Protein AF-A0A965Q0C8-F1 (afdb_monomer_lite)

Structure (mmCIF, N/CA/C/O backbone):
data_AF-A0A965Q0C8-F1
#
_entry.id   AF-A0A965Q0C8-F1
#
loop_
_atom_site.group_PDB
_atom_site.id
_atom_site.type_symbol
_atom_site.label_atom_id
_atom_site.label_alt_id
_atom_site.label_comp_id
_atom_site.label_asym_id
_atom_site.label_entity_id
_atom_site.label_seq_id
_atom_site.pdbx_PDB_ins_code
_atom_site.Cartn_x
_atom_site.Cartn_y
_atom_site.Cartn_z
_atom_site.occupancy
_atom_site.B_iso_or_equiv
_atom_site.auth_seq_id
_atom_site.auth_comp_id
_atom_site.auth_asym_id
_atom_site.auth_atom_id
_atom_site.pdbx_PDB_model_num
ATOM 1 N N . MET A 1 1 ? 2.163 29.475 18.430 1.00 42.22 1 MET A N 1
ATOM 2 C CA . MET A 1 1 ? 2.294 28.096 17.889 1.00 42.22 1 MET A CA 1
ATOM 3 C C . MET A 1 1 ? 0.978 27.322 17.682 1.00 42.22 1 MET A C 1
ATOM 5 O O . MET A 1 1 ? 1.020 26.291 17.029 1.00 42.22 1 MET A O 1
ATOM 9 N N . LYS A 1 2 ? -0.206 27.800 18.113 1.00 36.25 2 LYS A N 1
ATOM 10 C CA . LYS A 1 2 ? -1.487 27.061 17.973 1.00 36.25 2 LYS A CA 1
ATOM 11 C C . LYS A 1 2 ? -2.076 26.975 16.543 1.00 36.25 2 LYS A C 1
ATOM 13 O O . LYS A 1 2 ? -2.918 26.119 16.303 1.00 36.25 2 LYS A O 1
ATOM 18 N N . ARG A 1 3 ? -1.631 27.812 15.590 1.00 34.44 3 ARG A N 1
ATOM 19 C CA . ARG A 1 3 ? -2.158 27.848 14.203 1.00 34.44 3 ARG A CA 1
ATOM 20 C C . ARG A 1 3 ? -1.582 26.779 13.255 1.00 34.44 3 ARG A C 1
ATOM 22 O O . ARG A 1 3 ? -2.251 26.436 12.292 1.00 34.44 3 ARG A O 1
ATOM 29 N N . ARG A 1 4 ? -0.391 26.219 13.523 1.00 33.88 4 ARG A N 1
ATOM 30 C CA . ARG A 1 4 ? 0.243 25.210 12.639 1.00 33.88 4 ARG A CA 1
ATOM 31 C C . ARG A 1 4 ? -0.350 23.801 12.790 1.00 33.88 4 ARG A C 1
ATOM 33 O O . ARG A 1 4 ? -0.430 23.076 11.812 1.00 33.88 4 ARG A O 1
ATOM 40 N N . VAL A 1 5 ? -0.833 23.454 13.984 1.00 36.22 5 VAL A N 1
ATOM 41 C CA . VAL A 1 5 ? -1.431 22.136 14.284 1.00 36.22 5 VAL A CA 1
ATOM 42 C C . VAL A 1 5 ? -2.820 21.978 13.649 1.00 36.22 5 VAL A C 1
ATOM 44 O O . VAL A 1 5 ? -3.174 20.900 13.193 1.00 36.22 5 VAL A O 1
ATOM 47 N N . SER A 1 6 ? -3.581 23.075 13.546 1.00 37.78 6 SER A N 1
ATOM 48 C CA . SER A 1 6 ? -4.898 23.088 12.888 1.00 37.78 6 SER A CA 1
ATOM 49 C C . SER A 1 6 ? -4.806 22.739 11.395 1.00 37.78 6 SER A C 1
ATOM 51 O O . SER A 1 6 ? -5.634 22.003 10.875 1.00 37.78 6 SER A O 1
ATOM 53 N N . LEU A 1 7 ? -3.753 23.206 10.713 1.00 32.41 7 LEU A N 1
ATOM 54 C CA . LEU A 1 7 ? -3.547 22.952 9.284 1.00 32.41 7 LEU A CA 1
ATOM 55 C C . LEU A 1 7 ? -3.175 21.490 8.987 1.00 32.41 7 LEU A C 1
ATOM 57 O O . LEU A 1 7 ? -3.658 20.944 8.004 1.00 32.41 7 LEU A O 1
ATOM 61 N N . LEU A 1 8 ? -2.379 20.845 9.846 1.00 35.75 8 LEU A N 1
ATOM 62 C CA . LEU A 1 8 ? -1.957 19.446 9.666 1.00 35.75 8 LEU A CA 1
ATOM 63 C C . LEU A 1 8 ? -3.104 18.448 9.892 1.00 35.75 8 LEU A C 1
ATOM 65 O O . LEU A 1 8 ? -3.226 17.475 9.155 1.00 35.75 8 LEU A O 1
ATOM 69 N N . LEU A 1 9 ? -3.985 18.721 10.860 1.00 36.03 9 LEU A N 1
ATOM 70 C CA . LEU A 1 9 ? -5.176 17.899 11.121 1.00 36.03 9 LEU A CA 1
ATOM 71 C C . LEU A 1 9 ? -6.234 18.046 10.023 1.00 36.03 9 LEU A C 1
ATOM 73 O O . LEU A 1 9 ? -6.903 17.072 9.677 1.00 36.03 9 LEU A O 1
ATOM 77 N N . CYS A 1 10 ? -6.356 19.240 9.434 1.00 41.31 10 CYS A N 1
ATOM 78 C CA . CYS A 1 10 ? -7.146 19.431 8.221 1.00 41.31 10 CYS A CA 1
ATOM 79 C C . CYS A 1 10 ? -6.560 18.642 7.041 1.00 41.31 10 CYS A C 1
ATOM 81 O O . CYS A 1 10 ? -7.330 18.060 6.284 1.00 41.31 10 CYS A O 1
ATOM 83 N N . ASP A 1 11 ? -5.230 18.562 6.913 1.00 44.50 11 ASP A N 1
ATOM 84 C CA . ASP A 1 11 ? -4.563 17.851 5.813 1.00 44.50 11 ASP A CA 1
ATOM 85 C C . ASP A 1 11 ? -4.716 16.321 5.923 1.00 44.50 11 ASP A C 1
ATOM 87 O O . ASP A 1 11 ? -4.991 15.656 4.925 1.00 44.50 11 ASP A O 1
ATOM 91 N N . LEU A 1 12 ? -4.634 15.754 7.135 1.00 43.06 12 LEU A N 1
ATOM 92 C CA . LEU A 1 12 ? -4.827 14.314 7.361 1.00 43.06 12 LEU A CA 1
ATOM 93 C C . LEU A 1 12 ? -6.294 13.894 7.190 1.00 43.06 12 LEU A C 1
ATOM 95 O O . LEU A 1 12 ? -6.580 12.946 6.457 1.00 43.06 12 LEU A O 1
ATOM 99 N N . ARG A 1 13 ? -7.241 14.651 7.768 1.00 48.25 13 ARG A N 1
ATOM 100 C CA . ARG A 1 13 ? -8.680 14.441 7.523 1.00 48.25 13 ARG A CA 1
ATOM 101 C C . ARG A 1 13 ? -9.019 14.567 6.044 1.00 48.25 13 ARG A C 1
ATOM 103 O O . ARG A 1 13 ? -9.776 13.752 5.531 1.00 48.25 13 ARG A O 1
ATOM 110 N N . TYR A 1 14 ? -8.442 15.541 5.344 1.00 48.97 14 TYR A N 1
ATOM 111 C CA . TYR A 1 14 ? -8.627 15.699 3.904 1.00 48.97 14 TYR A CA 1
ATOM 112 C C . TYR A 1 14 ? -8.037 14.525 3.110 1.00 48.97 14 TY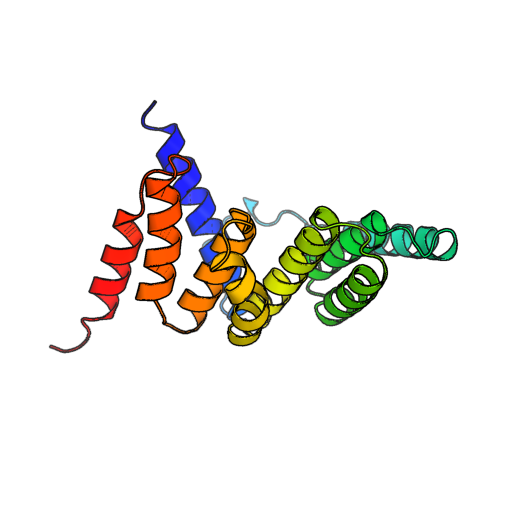R A C 1
ATOM 114 O O . TYR A 1 14 ? -8.662 14.058 2.161 1.00 48.97 14 TYR A O 1
ATOM 122 N N . ARG A 1 15 ? -6.873 13.986 3.500 1.00 49.41 15 ARG A N 1
ATOM 123 C CA . ARG A 1 15 ? -6.281 12.797 2.861 1.00 49.41 15 ARG A CA 1
ATOM 124 C C . ARG A 1 15 ? -7.135 11.552 3.064 1.00 49.41 15 ARG A C 1
ATOM 126 O O . ARG A 1 15 ? -7.441 10.898 2.072 1.00 49.41 15 ARG A O 1
ATOM 133 N N . ILE A 1 16 ? -7.574 11.273 4.291 1.00 54.88 16 ILE A N 1
ATOM 134 C CA . ILE A 1 16 ? -8.454 10.136 4.601 1.00 54.88 16 ILE A CA 1
ATOM 135 C C . ILE A 1 16 ? -9.796 10.296 3.877 1.00 54.88 16 ILE A C 1
ATOM 137 O O . ILE A 1 16 ? -10.229 9.386 3.177 1.00 54.88 16 ILE A O 1
ATOM 141 N N . MET A 1 17 ? -10.411 11.483 3.927 1.00 53.69 17 MET A N 1
ATOM 142 C CA . MET A 1 17 ? -11.659 11.757 3.206 1.00 53.69 17 MET A CA 1
ATOM 143 C C . MET A 1 17 ? -11.488 11.635 1.690 1.00 53.69 17 MET A C 1
ATOM 145 O O . MET A 1 17 ? -12.352 11.058 1.046 1.00 53.69 17 MET A O 1
ATOM 149 N N . ARG A 1 18 ? -10.376 12.086 1.093 1.00 54.12 18 ARG A N 1
ATOM 150 C CA . ARG A 1 18 ? -10.104 11.852 -0.338 1.00 54.12 18 ARG A CA 1
ATOM 151 C C . ARG A 1 18 ? -9.911 10.379 -0.668 1.00 54.12 18 ARG A C 1
ATOM 153 O O . ARG A 1 18 ? -10.357 9.950 -1.729 1.00 54.12 18 ARG A O 1
ATOM 160 N N . LEU A 1 19 ? -9.224 9.623 0.187 1.00 50.88 19 LEU A N 1
ATOM 161 C CA . LEU A 1 19 ? -9.036 8.184 -0.003 1.00 50.88 19 LEU A CA 1
ATOM 162 C C . LEU A 1 19 ? -10.393 7.471 0.005 1.00 50.88 19 LEU A C 1
ATOM 164 O O . LEU A 1 19 ? -10.681 6.725 -0.926 1.00 50.88 19 LEU A O 1
ATOM 168 N N . LEU A 1 20 ? -11.257 7.800 0.969 1.00 48.88 20 LEU A N 1
ATOM 169 C CA . LEU A 1 20 ? -12.603 7.240 1.103 1.00 48.88 20 LEU A CA 1
ATOM 170 C C . LEU A 1 20 ? -13.562 7.700 -0.011 1.00 48.88 20 LEU A C 1
ATOM 172 O O . LEU A 1 20 ? -14.276 6.881 -0.583 1.00 48.88 20 LEU A O 1
ATOM 176 N N . VAL A 1 21 ? -13.561 8.988 -0.373 1.00 54.38 21 VAL A N 1
ATOM 177 C CA . VAL A 1 21 ? -14.370 9.536 -1.483 1.00 54.38 21 VAL A CA 1
ATOM 178 C C . VAL A 1 21 ? -13.935 8.935 -2.817 1.00 54.38 21 VAL A C 1
ATOM 180 O O . VAL A 1 21 ? -14.773 8.618 -3.654 1.00 54.38 21 VAL A O 1
ATOM 183 N N . SER A 1 22 ? -12.633 8.721 -3.015 1.00 48.81 22 SER A N 1
ATOM 184 C CA . SER A 1 22 ? -12.142 8.057 -4.217 1.00 48.81 22 SER A CA 1
ATOM 185 C C . SER A 1 22 ? -12.405 6.552 -4.239 1.00 48.81 22 SER A C 1
ATOM 187 O O . SER A 1 22 ? -12.474 6.011 -5.339 1.00 48.81 22 SER A O 1
ATOM 189 N N . ALA A 1 23 ? -12.506 5.884 -3.086 1.00 48.47 23 ALA A N 1
ATOM 190 C CA . ALA A 1 23 ? -12.860 4.465 -2.998 1.00 48.47 23 ALA A CA 1
ATOM 191 C C . ALA A 1 23 ? -14.357 4.224 -3.272 1.00 48.47 23 ALA A C 1
ATOM 193 O O . ALA A 1 23 ? -14.733 3.177 -3.784 1.00 48.47 23 ALA A O 1
ATOM 194 N N . LYS A 1 24 ? -15.219 5.215 -2.997 1.00 45.66 24 LYS A N 1
ATOM 195 C CA . LYS A 1 24 ? -16.679 5.129 -3.192 1.00 45.66 24 LYS A CA 1
ATOM 196 C C . LYS A 1 24 ? -17.181 5.339 -4.626 1.00 45.66 24 LYS A C 1
ATOM 198 O O . LYS A 1 24 ? -18.384 5.304 -4.849 1.00 45.66 24 LYS A O 1
ATOM 203 N N . GLY A 1 25 ? -16.301 5.537 -5.603 1.00 46.47 25 GLY A N 1
ATOM 204 C CA . GLY A 1 25 ? -16.655 5.420 -7.021 1.00 46.47 25 GLY A CA 1
ATOM 205 C C . GLY A 1 25 ? -17.561 6.494 -7.651 1.00 46.47 25 GLY A C 1
ATOM 206 O O . GLY A 1 25 ? -17.506 6.591 -8.864 1.00 46.47 25 GLY A O 1
ATOM 207 N N . GLU A 1 26 ? -18.319 7.332 -6.927 1.00 45.22 26 GLU A N 1
ATOM 208 C CA . GLU A 1 26 ? -19.177 8.416 -7.480 1.00 45.22 26 GLU A CA 1
ATOM 209 C C . GLU A 1 26 ? -19.594 9.393 -6.344 1.00 45.22 26 GLU A C 1
ATOM 211 O O . GLU A 1 26 ? -19.857 8.953 -5.232 1.00 45.22 26 GLU A O 1
ATOM 216 N N . GLN A 1 27 ? -19.571 10.733 -6.449 1.00 39.25 27 GLN A N 1
ATOM 217 C CA . GLN A 1 27 ? -20.334 11.630 -7.331 1.00 39.25 27 GLN A CA 1
ATOM 218 C C . GLN A 1 27 ? -19.610 12.982 -7.551 1.00 39.25 27 GLN A C 1
ATOM 220 O O . GLN A 1 27 ? -18.936 13.510 -6.665 1.00 39.25 27 GLN A O 1
ATOM 225 N N . LYS A 1 28 ? -19.829 13.578 -8.733 1.00 45.03 28 LYS A N 1
ATOM 226 C CA . LYS A 1 28 ? -19.443 14.947 -9.129 1.00 45.03 28 LYS A CA 1
ATOM 227 C C . LYS A 1 28 ? -19.900 15.992 -8.096 1.00 45.03 28 LYS A C 1
ATOM 229 O O . LYS A 1 28 ? -21.062 16.385 -8.099 1.00 45.03 28 LYS A O 1
ATOM 234 N N . SER A 1 29 ? -18.983 16.507 -7.278 1.00 38.97 29 SER A N 1
ATOM 235 C CA . SER A 1 29 ? -19.210 17.744 -6.521 1.00 38.97 29 SER A CA 1
ATOM 236 C C . SER A 1 29 ? -18.701 18.931 -7.337 1.00 38.97 29 SER A C 1
ATOM 238 O O . SER A 1 29 ? -17.499 19.086 -7.552 1.00 38.97 29 SER A O 1
ATOM 240 N N . SER A 1 30 ? -19.625 19.767 -7.811 1.00 40.47 30 SER A N 1
ATOM 241 C CA . SER A 1 30 ? -19.384 20.952 -8.647 1.00 40.47 30 SER A CA 1
ATOM 242 C C . SER A 1 30 ? -18.772 22.146 -7.895 1.00 40.47 30 SER A C 1
ATOM 244 O O . SER A 1 30 ? -18.943 23.284 -8.322 1.00 40.47 30 SER A O 1
ATOM 246 N N . TYR A 1 31 ? -18.095 21.916 -6.766 1.00 38.06 31 TYR A N 1
ATOM 247 C CA . TYR A 1 31 ? -17.571 22.974 -5.891 1.00 38.06 31 TYR A CA 1
ATOM 248 C C . TYR A 1 31 ? -16.043 23.049 -5.825 1.00 38.06 31 TYR A C 1
ATOM 250 O O . TYR A 1 31 ? -15.500 23.922 -5.148 1.00 38.06 31 TYR A O 1
ATOM 258 N N . LEU A 1 32 ? -15.330 22.182 -6.541 1.00 39.50 32 LEU A N 1
ATOM 259 C CA . LEU A 1 32 ? -13.876 22.258 -6.613 1.00 39.50 32 LEU A CA 1
ATOM 260 C C . LEU A 1 32 ? -13.493 23.239 -7.723 1.00 39.50 32 LEU A C 1
ATOM 262 O O . LEU A 1 32 ? -13.629 22.964 -8.913 1.00 39.50 32 LEU A O 1
ATOM 266 N N . SER A 1 33 ? -13.099 24.436 -7.281 1.00 41.84 33 SER A N 1
ATOM 267 C CA . SER A 1 33 ? -12.617 25.542 -8.106 1.00 41.84 33 SER A CA 1
ATOM 268 C C . SER A 1 33 ? -11.614 25.073 -9.162 1.00 41.84 33 SER A C 1
ATOM 270 O O . SER A 1 33 ? -10.827 24.161 -8.913 1.00 41.84 33 SER A O 1
ATOM 272 N N . GLU A 1 34 ? -11.574 25.773 -10.293 1.00 42.06 34 GLU A N 1
ATOM 273 C CA . GLU A 1 34 ? -10.701 25.552 -11.458 1.00 42.06 34 GLU A CA 1
ATOM 274 C C . GLU A 1 34 ? -9.195 25.385 -11.148 1.00 42.06 34 GLU A C 1
ATOM 276 O O . GLU A 1 34 ? -8.436 24.981 -12.021 1.00 42.06 34 GLU A O 1
ATOM 281 N N . ARG A 1 35 ? -8.758 25.618 -9.903 1.00 39.12 35 ARG A N 1
ATOM 282 C CA . ARG A 1 35 ? -7.409 25.329 -9.395 1.00 39.12 35 ARG A CA 1
ATOM 283 C C . ARG A 1 35 ? -7.080 23.845 -9.188 1.00 39.12 35 ARG A C 1
ATOM 285 O O . ARG A 1 35 ? -5.898 23.533 -9.108 1.00 39.12 35 ARG A O 1
ATOM 292 N N . GLU A 1 36 ? -8.062 22.945 -9.110 1.00 44.22 36 GLU A N 1
ATOM 293 C CA . GLU A 1 36 ? -7.815 21.488 -9.029 1.00 44.22 36 GLU A CA 1
ATOM 294 C C . GLU A 1 36 ? -7.888 20.778 -10.390 1.00 44.22 36 GLU A C 1
ATOM 296 O O . GLU A 1 36 ? -7.699 19.566 -10.469 1.00 44.22 36 GLU A O 1
ATOM 301 N N . LYS A 1 37 ? -8.041 21.536 -11.484 1.00 42.91 37 LYS A N 1
ATOM 302 C CA . LYS A 1 37 ? -7.578 21.113 -12.813 1.00 42.91 37 LYS A CA 1
ATOM 303 C C . LYS A 1 37 ? -6.060 21.296 -12.900 1.00 42.91 37 LYS A C 1
ATOM 305 O O . LYS A 1 37 ? -5.546 21.968 -13.787 1.00 42.91 37 LYS A O 1
ATOM 310 N N . THR A 1 38 ? -5.317 20.739 -11.948 1.00 44.56 38 THR A N 1
ATOM 311 C CA . THR A 1 38 ? -3.953 20.347 -12.270 1.00 44.56 38 THR A CA 1
ATOM 312 C C . THR A 1 38 ? -4.112 19.257 -13.309 1.00 44.56 38 THR A C 1
ATOM 314 O O . THR A 1 38 ? -4.611 18.178 -12.995 1.00 44.56 38 THR A O 1
ATOM 317 N N . ASP A 1 39 ? -3.739 19.565 -14.546 1.00 41.91 39 ASP A N 1
ATOM 318 C CA . ASP A 1 39 ? -3.367 18.582 -15.552 1.00 41.91 39 ASP A CA 1
ATOM 319 C C . ASP A 1 39 ? -2.331 17.644 -14.917 1.00 41.91 39 ASP A C 1
ATOM 321 O O . ASP A 1 39 ? -1.117 17.846 -14.992 1.00 41.91 39 ASP A O 1
ATOM 325 N N . PHE A 1 40 ? -2.812 16.636 -14.194 1.00 52.59 40 PHE A N 1
ATOM 326 C CA . PHE A 1 40 ? -2.029 15.506 -13.748 1.00 52.59 40 PHE A CA 1
ATOM 327 C C . PHE A 1 40 ? -1.781 14.731 -15.031 1.00 52.59 40 PHE A C 1
ATOM 329 O O . PHE A 1 40 ? -2.621 13.959 -15.478 1.00 52.59 40 PHE A O 1
ATOM 336 N N . ASN A 1 41 ? -0.702 15.101 -15.715 1.00 62.81 41 ASN A N 1
ATOM 337 C CA . ASN A 1 41 ? -0.473 14.733 -17.096 1.00 62.81 41 ASN A CA 1
ATOM 338 C C . ASN A 1 41 ? -0.311 13.209 -17.176 1.00 62.81 41 ASN A C 1
ATOM 340 O O . ASN A 1 41 ? 0.765 12.676 -16.902 1.00 62.81 41 ASN A O 1
ATOM 344 N N . GLU A 1 42 ? -1.388 12.498 -17.515 1.00 66.50 42 GLU A N 1
ATOM 345 C CA . GLU A 1 42 ? -1.414 11.038 -17.685 1.00 66.50 42 GLU A CA 1
ATOM 346 C C . GLU A 1 42 ? -0.300 10.576 -18.637 1.00 66.50 42 GLU A C 1
ATOM 348 O O . GLU A 1 42 ? 0.272 9.495 -18.473 1.00 66.50 42 GLU A O 1
ATOM 353 N N . ASN A 1 43 ? 0.084 11.446 -19.577 1.00 77.94 43 ASN A N 1
ATOM 354 C CA . ASN A 1 43 ? 1.211 11.247 -20.475 1.00 77.94 43 ASN A CA 1
ATOM 355 C C . ASN A 1 43 ? 2.552 11.174 -19.719 1.00 77.94 43 ASN A C 1
ATOM 357 O O . ASN A 1 43 ? 3.373 10.309 -20.007 1.00 77.94 43 ASN A O 1
ATOM 361 N N . THR A 1 44 ? 2.770 12.020 -18.709 1.00 84.88 44 THR A N 1
ATOM 362 C CA . THR A 1 44 ? 3.986 12.000 -17.878 1.00 84.88 44 THR A CA 1
ATOM 363 C C . THR A 1 44 ? 4.066 10.732 -17.028 1.00 84.88 44 THR A C 1
ATOM 365 O O . THR A 1 44 ? 5.117 10.095 -17.005 1.00 84.88 44 THR A O 1
ATOM 368 N N . LEU A 1 45 ? 2.961 10.310 -16.398 1.00 86.50 45 LEU A N 1
ATOM 369 C CA . LEU A 1 45 ? 2.925 9.056 -15.630 1.00 86.50 45 LEU A CA 1
ATOM 370 C C . LEU A 1 45 ? 3.213 7.843 -16.521 1.00 86.50 45 LEU A C 1
ATOM 372 O O . LEU A 1 45 ? 4.025 6.989 -16.169 1.00 86.50 45 LEU A O 1
ATOM 376 N N . SER A 1 46 ? 2.587 7.793 -17.697 1.00 88.81 46 SER A N 1
ATOM 377 C CA . SER A 1 46 ? 2.764 6.697 -18.654 1.00 88.81 46 SER A CA 1
ATOM 378 C C . SER A 1 46 ? 4.200 6.623 -19.185 1.00 88.81 46 SER A C 1
ATOM 380 O O . SER A 1 46 ? 4.758 5.534 -19.320 1.00 88.81 46 SER A O 1
ATOM 382 N N . GLN A 1 47 ? 4.828 7.773 -19.455 1.00 91.62 47 GLN A N 1
ATOM 383 C CA . GLN A 1 47 ? 6.233 7.841 -19.869 1.00 91.62 47 GLN A CA 1
ATOM 384 C C . GLN A 1 47 ? 7.184 7.379 -18.759 1.00 91.62 47 GLN A C 1
ATOM 386 O O . GLN A 1 47 ? 8.116 6.625 -19.041 1.00 91.62 47 GLN A O 1
ATOM 391 N N . GLU A 1 48 ? 6.941 7.783 -17.509 1.00 92.81 48 GLU A N 1
ATOM 392 C CA . GLU A 1 48 ? 7.761 7.378 -16.362 1.00 92.81 48 GLU A CA 1
ATOM 393 C C . GLU A 1 48 ? 7.647 5.870 -16.093 1.00 92.81 48 GLU A C 1
ATOM 395 O O . GLU A 1 48 ? 8.671 5.200 -15.950 1.00 92.81 48 GLU A O 1
ATOM 400 N N . ILE A 1 49 ? 6.428 5.312 -16.112 1.00 90.75 49 ILE A N 1
ATOM 401 C CA . ILE A 1 49 ? 6.200 3.862 -15.983 1.00 90.75 49 ILE A CA 1
ATOM 402 C C . ILE A 1 49 ? 6.953 3.112 -17.085 1.00 90.75 49 ILE A C 1
ATOM 404 O O . ILE A 1 49 ? 7.725 2.203 -16.783 1.00 90.75 49 ILE A O 1
ATOM 408 N N . ARG A 1 50 ? 6.804 3.527 -18.350 1.00 92.62 50 ARG A N 1
ATOM 409 C CA . ARG A 1 50 ? 7.477 2.881 -19.486 1.00 92.62 50 ARG A CA 1
ATOM 410 C C . ARG A 1 50 ? 9.001 2.938 -19.367 1.00 92.62 50 ARG A C 1
ATOM 412 O O . ARG A 1 50 ? 9.683 1.970 -19.698 1.00 92.62 50 ARG A O 1
ATOM 419 N N . TRP A 1 51 ? 9.546 4.066 -18.915 1.00 93.81 51 TRP A N 1
ATOM 420 C CA . TRP A 1 51 ? 10.983 4.202 -18.693 1.00 93.81 51 TRP A CA 1
ATOM 421 C C . TRP A 1 51 ? 11.473 3.248 -17.596 1.00 93.81 51 TRP A C 1
ATOM 423 O O . TRP A 1 51 ? 12.470 2.555 -17.806 1.00 93.81 51 TRP A O 1
ATOM 433 N N . LEU A 1 52 ? 10.756 3.154 -16.470 1.00 89.81 52 LEU A N 1
ATOM 434 C CA . LEU A 1 52 ? 11.084 2.233 -15.376 1.00 89.81 52 LEU A CA 1
ATOM 435 C C . LEU A 1 52 ? 10.997 0.765 -15.813 1.00 89.81 52 LEU A C 1
ATOM 437 O O . LEU A 1 52 ? 11.888 -0.016 -15.491 1.00 89.81 52 LEU A O 1
ATOM 441 N N . GLU A 1 53 ? 9.974 0.391 -16.583 1.00 88.06 53 GLU A N 1
ATOM 442 C CA . GLU A 1 53 ? 9.831 -0.962 -17.134 1.00 88.06 53 GLU A CA 1
ATOM 443 C C . GLU A 1 53 ? 11.011 -1.338 -18.040 1.00 88.06 53 GLU A C 1
ATOM 445 O O . GLU A 1 53 ? 11.519 -2.456 -17.966 1.00 88.06 53 GLU A O 1
ATOM 450 N N . GLU A 1 54 ? 11.504 -0.403 -18.858 1.00 89.81 54 GLU A N 1
ATOM 451 C CA . GLU A 1 54 ? 12.693 -0.629 -19.684 1.00 89.81 54 GLU A CA 1
ATOM 452 C C . GLU A 1 54 ? 13.968 -0.775 -18.838 1.00 89.81 54 GLU A C 1
ATOM 454 O O . GLU A 1 54 ? 14.818 -1.612 -19.149 1.00 89.81 54 GLU A O 1
ATOM 459 N N . GLN A 1 55 ? 14.097 -0.024 -17.736 1.00 86.44 55 GLN A N 1
ATOM 460 C CA . GLN A 1 55 ? 15.203 -0.224 -16.791 1.00 86.44 55 GLN A CA 1
ATOM 461 C C . GLN A 1 55 ? 15.122 -1.591 -16.101 1.00 86.44 55 GLN A C 1
ATOM 463 O O . GLN A 1 55 ? 16.145 -2.260 -15.950 1.00 86.44 55 GLN A O 1
ATOM 468 N N . LEU A 1 56 ? 13.924 -2.053 -15.734 1.00 82.44 56 LEU A N 1
ATOM 469 C CA . LEU A 1 56 ? 13.735 -3.356 -15.089 1.00 82.44 56 LEU A CA 1
ATOM 470 C C . LEU A 1 56 ? 14.067 -4.539 -15.999 1.00 82.44 56 LEU A C 1
ATOM 472 O O . LEU A 1 56 ? 14.511 -5.568 -15.500 1.00 82.44 56 LEU A O 1
ATOM 476 N N . LYS A 1 57 ? 13.954 -4.400 -17.326 1.00 82.12 57 LYS A N 1
ATOM 477 C CA . LYS A 1 57 ? 14.461 -5.430 -18.255 1.00 82.12 57 LYS A CA 1
ATOM 478 C C . LYS A 1 57 ? 15.969 -5.645 -18.117 1.00 82.12 57 LYS A C 1
ATOM 480 O O . LYS A 1 57 ? 16.449 -6.753 -18.331 1.00 82.12 57 LYS A O 1
ATOM 485 N N . ARG A 1 58 ? 16.714 -4.588 -17.778 1.00 86.25 58 ARG A N 1
ATOM 486 C CA . ARG A 1 58 ? 18.173 -4.630 -17.580 1.00 86.25 58 ARG A CA 1
ATOM 487 C C . ARG A 1 58 ? 18.541 -5.009 -16.150 1.00 86.25 58 ARG A C 1
ATOM 489 O O . ARG A 1 58 ? 19.532 -5.702 -15.945 1.00 86.25 58 ARG A O 1
ATOM 496 N N . THR A 1 59 ? 17.723 -4.589 -15.187 1.00 84.88 59 THR A N 1
ATOM 497 C CA . THR A 1 59 ? 17.952 -4.815 -13.756 1.00 84.88 59 THR A CA 1
ATOM 498 C C . THR A 1 59 ? 16.685 -5.360 -13.079 1.00 84.88 59 THR A C 1
ATOM 500 O O . THR A 1 59 ? 16.008 -4.617 -12.364 1.00 84.88 59 THR A O 1
ATOM 503 N N . PRO A 1 60 ? 16.352 -6.656 -13.254 1.00 82.06 60 PRO A N 1
ATOM 504 C CA . PRO A 1 60 ? 15.082 -7.219 -12.774 1.00 82.06 60 PRO A CA 1
ATOM 505 C C . PRO A 1 60 ? 14.915 -7.211 -11.249 1.00 82.06 60 PRO A C 1
ATOM 507 O O . PRO A 1 60 ? 13.797 -7.214 -10.748 1.00 82.06 60 PRO A O 1
ATOM 510 N N . TYR A 1 61 ? 16.024 -7.170 -10.506 1.00 85.56 61 TYR A N 1
ATOM 511 C CA . TYR A 1 61 ? 16.044 -7.224 -9.040 1.00 85.56 61 TYR A CA 1
ATOM 512 C C . TYR A 1 61 ? 16.003 -5.839 -8.373 1.00 85.56 61 TYR A C 1
ATOM 514 O O . TYR A 1 61 ? 16.260 -5.706 -7.178 1.00 85.56 61 TYR A O 1
ATOM 522 N N . TRP A 1 62 ? 15.725 -4.774 -9.132 1.00 89.88 62 TRP A N 1
ATOM 523 C CA . TRP A 1 62 ? 15.705 -3.413 -8.602 1.00 89.88 62 TRP A CA 1
ATOM 524 C C . TRP A 1 62 ? 14.401 -3.116 -7.845 1.00 89.88 62 TRP A C 1
ATOM 526 O O . TRP A 1 62 ? 13.480 -2.494 -8.375 1.00 89.88 62 TRP A O 1
ATOM 536 N N . PHE A 1 63 ? 14.351 -3.523 -6.572 1.00 90.00 63 PHE A N 1
ATOM 537 C CA . PHE A 1 63 ? 13.192 -3.358 -5.682 1.00 90.00 63 PHE A CA 1
ATOM 538 C C . PHE A 1 63 ? 12.597 -1.938 -5.703 1.00 90.00 63 PHE A C 1
ATOM 540 O O . PHE A 1 63 ? 11.396 -1.763 -5.899 1.00 90.00 63 PHE A O 1
ATOM 547 N N . GLN A 1 64 ? 13.440 -0.907 -5.566 1.00 94.00 64 GLN A N 1
ATOM 548 C CA . GLN A 1 64 ? 12.985 0.491 -5.532 1.00 94.00 64 GLN A CA 1
ATOM 549 C C . GLN A 1 64 ? 12.273 0.904 -6.831 1.00 94.00 64 GLN A C 1
ATOM 551 O O . GLN A 1 64 ? 11.295 1.648 -6.787 1.00 94.00 64 GLN A O 1
ATOM 556 N N . GLY A 1 65 ? 12.723 0.391 -7.982 1.00 87.25 65 GLY A N 1
ATOM 557 C CA . GLY A 1 65 ? 12.067 0.620 -9.269 1.00 87.25 65 GLY A CA 1
ATOM 558 C C . GLY A 1 65 ? 10.693 -0.041 -9.346 1.00 87.25 65 GLY A C 1
ATOM 559 O O . GLY A 1 65 ? 9.732 0.586 -9.791 1.00 87.25 65 GLY A O 1
ATOM 560 N N . VAL A 1 66 ? 10.575 -1.274 -8.844 1.00 88.62 66 VAL A N 1
ATOM 561 C CA . VAL A 1 66 ? 9.304 -2.017 -8.811 1.00 88.62 66 VAL A CA 1
ATOM 562 C C . VAL A 1 66 ? 8.278 -1.326 -7.908 1.00 88.62 66 VAL A C 1
ATOM 564 O O . VAL A 1 66 ? 7.147 -1.089 -8.332 1.00 88.62 66 VAL A O 1
ATOM 567 N N . VAL A 1 67 ? 8.668 -0.919 -6.695 1.00 95.19 67 VAL A N 1
ATOM 568 C CA . VAL A 1 67 ? 7.776 -0.185 -5.777 1.00 95.19 67 VAL A CA 1
ATOM 569 C C . VAL A 1 67 ? 7.368 1.171 -6.356 1.00 95.19 67 VAL A C 1
ATOM 571 O O . VAL A 1 67 ? 6.206 1.570 -6.253 1.00 95.19 67 VAL A O 1
ATOM 574 N N . LYS A 1 68 ? 8.285 1.875 -7.032 1.00 95.25 68 LYS A N 1
ATOM 575 C CA . LYS A 1 68 ? 7.962 3.130 -7.721 1.00 95.25 68 LYS A CA 1
ATOM 576 C C . LYS A 1 68 ? 6.925 2.921 -8.829 1.00 95.25 68 LYS A C 1
ATOM 578 O O . LYS A 1 68 ? 5.983 3.709 -8.905 1.00 95.25 68 LYS A O 1
ATOM 583 N N . ILE A 1 69 ? 7.037 1.857 -9.632 1.00 92.06 69 ILE A N 1
ATOM 584 C CA . ILE A 1 69 ? 6.001 1.484 -10.611 1.00 92.06 69 ILE A CA 1
ATOM 585 C C . ILE A 1 69 ? 4.668 1.225 -9.909 1.00 92.06 69 ILE A C 1
ATOM 587 O O . ILE A 1 69 ? 3.648 1.747 -10.354 1.00 92.06 69 ILE A O 1
ATOM 591 N N . ALA A 1 70 ? 4.662 0.476 -8.803 1.00 94.31 70 ALA A N 1
ATOM 592 C CA . ALA A 1 70 ? 3.437 0.187 -8.061 1.00 94.31 70 ALA A CA 1
ATOM 593 C C . ALA A 1 70 ? 2.725 1.476 -7.604 1.00 94.31 70 ALA A C 1
ATOM 595 O O . ALA A 1 70 ? 1.518 1.613 -7.808 1.00 94.31 70 ALA A O 1
ATOM 596 N N . HIS A 1 71 ? 3.464 2.463 -7.082 1.00 95.25 71 HIS A N 1
ATOM 597 C CA . HIS A 1 71 ? 2.916 3.779 -6.726 1.00 95.25 71 HIS A CA 1
ATOM 598 C C . HIS A 1 71 ? 2.387 4.571 -7.930 1.00 95.25 71 HIS A C 1
ATOM 600 O O . HIS A 1 71 ? 1.329 5.202 -7.839 1.00 95.25 71 HIS A O 1
ATOM 606 N N . LEU A 1 72 ? 3.116 4.577 -9.050 1.00 91.88 72 LEU A N 1
ATOM 607 C CA . LEU A 1 72 ? 2.695 5.292 -10.259 1.00 91.88 72 LEU A CA 1
ATOM 608 C C . LEU A 1 72 ? 1.422 4.676 -10.846 1.00 91.88 72 LEU A C 1
ATOM 610 O O . LEU A 1 72 ? 0.488 5.407 -11.166 1.00 91.88 72 LEU A O 1
ATOM 614 N N . ARG A 1 73 ? 1.341 3.343 -10.902 1.00 92.81 73 ARG A N 1
ATOM 615 C CA . ARG A 1 73 ? 0.147 2.611 -11.346 1.00 92.81 73 ARG A CA 1
ATOM 616 C C . ARG A 1 73 ? -1.039 2.832 -10.409 1.00 92.81 73 ARG A C 1
ATOM 618 O O . ARG A 1 73 ? -2.137 3.109 -10.881 1.00 92.81 73 ARG A O 1
ATOM 625 N N . LEU A 1 74 ? -0.811 2.844 -9.092 1.00 91.44 74 LEU A N 1
ATOM 626 C CA . LEU A 1 74 ? -1.837 3.219 -8.112 1.00 91.44 74 LEU A CA 1
ATOM 627 C C . LEU A 1 74 ? -2.371 4.638 -8.359 1.00 91.44 74 LEU A C 1
ATOM 629 O O . LEU A 1 74 ? -3.578 4.869 -8.311 1.00 91.44 74 LEU A O 1
ATOM 633 N N . THR A 1 75 ? -1.477 5.586 -8.654 1.00 91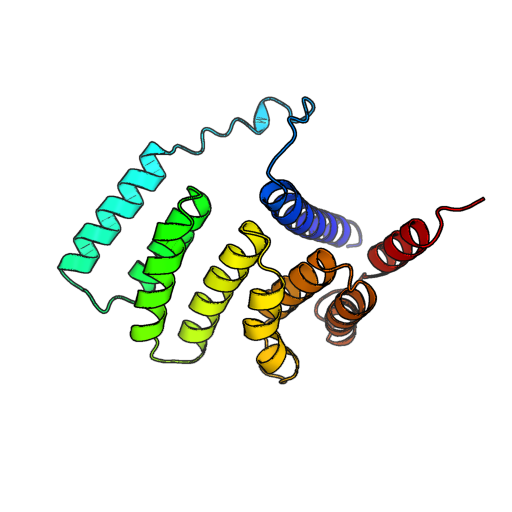.56 75 THR A N 1
ATOM 634 C CA . THR A 1 75 ? -1.835 6.982 -8.954 1.00 91.56 75 THR A CA 1
ATOM 635 C C . THR A 1 75 ? -2.628 7.091 -10.256 1.00 91.56 75 THR A C 1
ATOM 637 O O . THR A 1 75 ? -3.628 7.805 -10.302 1.00 91.56 75 THR A O 1
ATOM 640 N N . ALA A 1 76 ? -2.238 6.327 -11.279 1.00 88.62 76 ALA A N 1
ATOM 641 C CA . ALA A 1 76 ? -2.936 6.216 -12.558 1.00 88.62 76 ALA A CA 1
ATOM 642 C C . ALA A 1 76 ? -4.246 5.405 -12.484 1.00 88.62 76 ALA A C 1
ATOM 644 O O . ALA A 1 76 ? -4.912 5.235 -13.500 1.00 88.62 76 ALA A O 1
ATOM 645 N N . ARG A 1 77 ? -4.625 4.898 -11.298 1.00 92.62 77 ARG A N 1
ATOM 646 C CA . ARG A 1 77 ? -5.769 3.992 -11.081 1.00 92.62 77 ARG A CA 1
ATOM 647 C C . ARG A 1 77 ? -5.687 2.680 -11.874 1.00 92.62 77 ARG A C 1
ATOM 649 O O . ARG A 1 77 ? -6.689 1.985 -12.027 1.00 92.62 77 ARG A O 1
ATOM 656 N N . ASP A 1 78 ? -4.491 2.296 -12.312 1.00 92.00 78 ASP A N 1
ATOM 657 C CA . ASP A 1 78 ? -4.202 0.954 -12.813 1.00 92.00 78 ASP A CA 1
ATOM 658 C C . ASP A 1 78 ? -4.011 0.005 -11.621 1.00 92.00 78 ASP A C 1
ATOM 660 O O . ASP A 1 78 ? -2.899 -0.320 -11.196 1.00 92.00 78 ASP A O 1
ATOM 664 N N . PHE A 1 79 ? -5.131 -0.396 -11.021 1.00 93.56 79 PHE A N 1
ATOM 665 C CA . PHE A 1 79 ? -5.143 -1.222 -9.814 1.00 93.56 79 PHE A CA 1
ATOM 666 C C . PHE A 1 79 ? -4.575 -2.620 -10.045 1.00 93.56 79 PHE A C 1
ATOM 668 O O . PHE A 1 79 ? -3.866 -3.143 -9.186 1.00 93.56 79 PHE A O 1
ATOM 675 N N . ARG A 1 80 ? -4.834 -3.207 -11.218 1.00 95.00 80 ARG A N 1
ATOM 676 C CA . ARG A 1 80 ? -4.297 -4.522 -11.573 1.00 95.00 80 ARG A CA 1
ATOM 677 C C . ARG A 1 80 ? -2.786 -4.457 -11.740 1.00 95.00 80 ARG A C 1
ATOM 679 O O . ARG A 1 80 ? -2.074 -5.237 -11.117 1.00 95.00 80 ARG A O 1
ATOM 686 N N . GLY A 1 81 ? -2.288 -3.489 -12.504 1.00 90.88 81 GLY A N 1
ATOM 687 C CA . GLY A 1 81 ? -0.854 -3.329 -12.663 1.00 90.88 81 GLY A CA 1
ATOM 688 C C . GLY A 1 81 ? -0.154 -2.935 -11.357 1.00 90.88 81 GLY A C 1
ATOM 689 O O . GLY A 1 81 ? 0.991 -3.339 -11.145 1.00 90.88 81 GLY A O 1
ATOM 690 N N . CYS A 1 82 ? -0.807 -2.177 -10.470 1.00 95.88 82 CYS A N 1
ATOM 691 C CA . CYS A 1 82 ? -0.306 -1.913 -9.118 1.00 95.88 82 CYS A CA 1
ATOM 692 C C . CYS A 1 82 ? -0.160 -3.215 -8.317 1.00 95.88 82 CYS A C 1
ATOM 694 O O . CYS A 1 82 ? 0.912 -3.476 -7.770 1.00 95.88 82 CYS A O 1
ATOM 696 N N . TYR A 1 83 ? -1.200 -4.057 -8.310 1.00 95.75 83 TYR A N 1
ATOM 697 C CA . TYR A 1 83 ? -1.179 -5.354 -7.634 1.00 95.75 83 TYR A CA 1
ATOM 698 C C . TYR A 1 83 ? -0.039 -6.242 -8.138 1.00 95.75 83 TYR A C 1
ATOM 700 O O . TYR A 1 83 ? 0.747 -6.737 -7.331 1.00 95.75 83 TYR A O 1
ATOM 708 N N . ASP A 1 84 ? 0.086 -6.396 -9.459 1.00 91.25 84 ASP A N 1
ATOM 709 C CA . ASP A 1 84 ? 1.124 -7.221 -10.082 1.00 91.25 84 ASP A CA 1
ATOM 710 C C . ASP A 1 84 ? 2.528 -6.732 -9.689 1.00 91.25 84 ASP A C 1
ATOM 712 O O . ASP A 1 84 ? 3.391 -7.528 -9.316 1.00 91.25 84 ASP A O 1
ATOM 716 N N . ALA A 1 85 ? 2.749 -5.412 -9.685 1.00 90.12 85 ALA A N 1
ATOM 717 C CA . ALA A 1 85 ? 4.012 -4.824 -9.244 1.00 90.12 85 ALA A CA 1
ATOM 718 C C . ALA A 1 85 ? 4.281 -5.078 -7.749 1.00 90.12 85 ALA A C 1
ATOM 720 O O . ALA A 1 85 ? 5.409 -5.402 -7.383 1.00 90.12 85 ALA A O 1
ATOM 721 N N . CYS A 1 86 ? 3.263 -5.007 -6.885 1.00 94.75 86 CYS A N 1
ATOM 722 C CA . CYS A 1 86 ? 3.396 -5.383 -5.476 1.00 94.75 86 CYS A CA 1
ATOM 723 C C . CYS A 1 86 ? 3.750 -6.867 -5.296 1.00 94.75 86 CYS A C 1
ATOM 725 O O . CYS A 1 86 ? 4.559 -7.180 -4.426 1.00 94.75 86 CYS A O 1
ATOM 727 N N . GLN A 1 87 ? 3.201 -7.783 -6.104 1.00 94.31 87 GLN A N 1
ATOM 728 C CA . GLN A 1 87 ? 3.584 -9.201 -6.039 1.00 94.31 87 GLN A CA 1
ATOM 729 C C . GLN A 1 87 ? 5.049 -9.408 -6.427 1.00 94.31 87 GLN A C 1
ATOM 731 O O . GLN A 1 87 ? 5.755 -10.160 -5.763 1.00 94.31 87 GLN A O 1
ATOM 736 N N . VAL A 1 88 ? 5.532 -8.703 -7.454 1.00 88.12 88 VAL A N 1
ATOM 737 C CA . VAL A 1 88 ? 6.956 -8.732 -7.815 1.00 88.12 88 VAL A CA 1
ATOM 738 C C . VAL A 1 88 ? 7.811 -8.137 -6.695 1.00 88.12 88 VAL A C 1
ATOM 740 O O . VAL A 1 88 ? 8.812 -8.741 -6.323 1.00 88.12 88 VAL A O 1
ATOM 743 N N . ALA A 1 89 ? 7.413 -7.000 -6.114 1.00 90.75 89 ALA A N 1
ATOM 744 C CA . ALA A 1 89 ? 8.139 -6.375 -5.009 1.00 90.75 89 ALA A CA 1
ATOM 745 C C . ALA A 1 89 ? 8.289 -7.334 -3.818 1.00 90.75 89 ALA A C 1
ATOM 747 O O . ALA A 1 89 ? 9.401 -7.483 -3.322 1.00 90.75 89 ALA A O 1
ATOM 748 N N . LYS A 1 90 ? 7.226 -8.073 -3.456 1.00 90.94 90 LYS A N 1
ATOM 749 C CA . LYS A 1 90 ? 7.256 -9.111 -2.407 1.00 90.94 90 LYS A CA 1
ATOM 750 C C . LYS A 1 90 ? 8.329 -10.176 -2.613 1.00 90.94 90 LYS A C 1
ATOM 752 O O . LYS A 1 90 ? 8.917 -10.646 -1.646 1.00 90.94 90 LYS A O 1
ATOM 757 N N . LEU A 1 91 ? 8.602 -10.553 -3.861 1.00 87.56 91 LEU A N 1
ATOM 758 C CA . LEU A 1 91 ? 9.634 -11.544 -4.187 1.00 87.56 91 LEU A CA 1
ATOM 759 C C . LEU A 1 91 ? 11.060 -10.981 -4.090 1.00 87.56 91 LEU A C 1
ATOM 761 O O . LEU A 1 91 ? 12.014 -11.753 -4.054 1.00 87.56 91 LEU A O 1
ATOM 765 N N . LEU A 1 92 ? 11.207 -9.655 -4.080 1.00 82.75 92 LEU A N 1
ATOM 766 C CA . LEU A 1 92 ? 12.492 -8.955 -4.078 1.00 82.75 92 LEU A CA 1
ATOM 767 C C . LEU A 1 92 ? 12.860 -8.360 -2.710 1.00 82.75 92 LEU A C 1
ATOM 769 O O . LEU A 1 92 ? 13.945 -7.805 -2.571 1.00 82.75 92 LEU A O 1
ATOM 773 N N . GLU A 1 93 ? 11.969 -8.431 -1.721 1.00 88.50 93 GLU A N 1
ATOM 774 C CA . GLU A 1 93 ? 12.175 -7.864 -0.386 1.00 88.50 93 GLU A CA 1
ATOM 775 C C . GLU A 1 93 ? 13.322 -8.552 0.362 1.00 88.50 93 GLU A C 1
ATOM 777 O O . GLU A 1 93 ? 13.261 -9.739 0.680 1.00 88.50 93 GLU A O 1
ATOM 782 N N . MET A 1 94 ? 14.341 -7.780 0.739 1.00 85.94 94 MET A N 1
ATOM 783 C CA . MET A 1 94 ? 15.524 -8.286 1.442 1.00 85.94 94 MET A CA 1
ATOM 784 C C . MET A 1 94 ? 15.524 -7.939 2.933 1.00 85.94 94 MET A C 1
ATOM 786 O O . MET A 1 94 ? 16.233 -8.560 3.725 1.00 85.94 94 MET A O 1
ATOM 790 N N . ASN A 1 95 ? 14.761 -6.926 3.344 1.00 93.69 95 ASN A N 1
ATOM 791 C CA . ASN A 1 95 ? 14.757 -6.417 4.714 1.00 93.69 95 ASN A CA 1
ATOM 792 C C . ASN A 1 95 ? 13.378 -5.878 5.131 1.00 93.69 95 ASN A C 1
ATOM 794 O O . ASN A 1 95 ? 12.487 -5.693 4.307 1.00 93.69 95 ASN A O 1
ATOM 798 N N . GLU A 1 96 ? 13.199 -5.602 6.426 1.00 93.12 96 GLU A N 1
ATOM 799 C CA . GLU A 1 96 ? 11.898 -5.169 6.959 1.00 93.12 96 GLU A CA 1
ATOM 800 C C . GLU A 1 96 ? 11.438 -3.811 6.421 1.00 93.12 96 GLU A C 1
ATOM 802 O O . GLU A 1 96 ? 10.244 -3.590 6.244 1.00 93.12 96 GLU A O 1
ATOM 807 N N . LYS A 1 97 ? 12.371 -2.905 6.108 1.00 92.44 97 LYS A N 1
ATOM 808 C CA . LYS A 1 97 ? 12.028 -1.605 5.521 1.00 92.44 97 LYS A CA 1
ATOM 809 C C . LYS A 1 97 ? 11.389 -1.782 4.142 1.00 92.44 97 LYS A C 1
ATOM 811 O O . LYS A 1 97 ? 10.430 -1.090 3.825 1.00 92.44 97 LYS A O 1
ATOM 816 N N . GLU A 1 98 ? 11.909 -2.700 3.337 1.00 92.50 98 GLU A N 1
ATOM 817 C CA . GLU A 1 98 ? 11.351 -3.028 2.023 1.00 92.50 98 GLU A CA 1
ATOM 818 C C . GLU A 1 98 ? 9.991 -3.719 2.154 1.00 92.50 98 GLU A C 1
ATOM 820 O O . GLU A 1 98 ? 9.031 -3.276 1.526 1.00 92.50 98 GLU A O 1
ATOM 825 N N . ARG A 1 99 ? 9.868 -4.701 3.060 1.00 94.44 99 ARG A N 1
ATOM 826 C CA . ARG A 1 99 ? 8.580 -5.354 3.362 1.00 94.44 99 ARG A CA 1
ATOM 827 C C . ARG A 1 99 ? 7.503 -4.355 3.763 1.00 94.44 99 ARG A C 1
ATOM 829 O O . ARG A 1 99 ? 6.372 -4.440 3.287 1.00 94.44 99 ARG A O 1
ATOM 836 N N . ARG A 1 100 ? 7.859 -3.384 4.608 1.00 94.56 100 ARG A N 1
ATOM 837 C CA . ARG A 1 100 ? 6.971 -2.293 5.015 1.00 94.56 100 ARG A CA 1
ATOM 838 C C . ARG A 1 100 ? 6.508 -1.463 3.818 1.00 94.56 100 ARG A C 1
ATOM 840 O O . ARG A 1 100 ? 5.310 -1.262 3.664 1.00 94.56 100 ARG A O 1
ATOM 847 N N . LEU A 1 101 ? 7.420 -1.026 2.947 1.00 94.81 101 LEU A N 1
ATOM 848 C CA . LEU A 1 101 ? 7.063 -0.203 1.784 1.00 94.81 101 LEU A CA 1
ATOM 849 C C . LEU A 1 101 ? 6.064 -0.910 0.862 1.00 94.81 101 LEU A C 1
ATOM 851 O O . LEU A 1 101 ? 5.049 -0.327 0.487 1.00 94.81 101 LEU A O 1
ATOM 855 N N . THR A 1 102 ? 6.298 -2.180 0.529 1.00 95.31 102 THR A N 1
ATOM 856 C CA . THR A 1 102 ? 5.350 -2.940 -0.298 1.00 95.31 102 THR A CA 1
ATOM 857 C C . THR A 1 102 ? 4.001 -3.101 0.394 1.00 95.31 102 THR A C 1
ATOM 859 O O . THR A 1 102 ? 2.957 -2.991 -0.252 1.00 95.31 102 THR A O 1
ATOM 862 N N . ARG A 1 103 ? 4.007 -3.344 1.710 1.00 96.25 103 ARG A N 1
ATOM 863 C CA . ARG A 1 103 ? 2.800 -3.485 2.529 1.00 96.25 103 ARG A CA 1
ATOM 864 C C . ARG A 1 103 ? 1.972 -2.205 2.549 1.00 96.25 103 ARG A C 1
ATOM 866 O O . ARG A 1 103 ? 0.757 -2.285 2.384 1.00 96.25 103 ARG A O 1
ATOM 873 N N . GLU A 1 104 ? 2.608 -1.044 2.685 1.00 95.88 104 GLU A N 1
ATOM 874 C CA . GLU A 1 104 ? 1.952 0.267 2.628 1.00 95.88 104 GLU A CA 1
ATOM 875 C C . GLU A 1 104 ? 1.270 0.492 1.266 1.00 95.88 104 GLU A C 1
ATOM 877 O O . GLU A 1 104 ? 0.095 0.875 1.213 1.00 95.88 104 GLU A O 1
ATOM 882 N N . VAL A 1 105 ? 1.957 0.189 0.154 1.00 96.19 105 VAL A N 1
ATOM 883 C CA . VAL A 1 105 ? 1.378 0.314 -1.199 1.00 96.19 105 VAL A CA 1
ATOM 884 C C . VAL A 1 105 ? 0.200 -0.636 -1.387 1.00 96.19 105 VAL A C 1
ATOM 886 O O . VAL A 1 105 ? -0.866 -0.209 -1.833 1.00 96.19 105 VAL A O 1
ATOM 889 N N . LEU A 1 106 ? 0.367 -1.906 -1.016 1.00 96.81 106 LEU A N 1
ATOM 890 C CA . LEU A 1 106 ? -0.665 -2.929 -1.171 1.00 96.81 106 LEU A CA 1
ATOM 891 C C . LEU A 1 106 ? -1.898 -2.635 -0.304 1.00 96.81 106 LEU A C 1
ATOM 893 O O . LEU A 1 106 ? -3.026 -2.774 -0.767 1.00 96.81 106 LEU A O 1
ATOM 897 N N . SER A 1 107 ? -1.695 -2.168 0.927 1.00 96.62 107 SER A N 1
ATOM 898 C CA . SER A 1 107 ? -2.787 -1.746 1.811 1.00 96.62 107 SER A CA 1
ATOM 899 C C . SER A 1 107 ? -3.533 -0.549 1.228 1.00 96.62 107 SER A C 1
ATOM 901 O O . SER A 1 107 ? -4.760 -0.533 1.199 1.00 96.62 107 SER A O 1
ATOM 903 N N . THR A 1 108 ? -2.805 0.433 0.685 1.00 95.38 108 THR A N 1
ATOM 904 C CA . THR A 1 108 ? -3.424 1.582 0.011 1.00 95.38 108 THR A CA 1
ATOM 905 C C . THR A 1 108 ? -4.230 1.141 -1.213 1.00 95.38 108 THR A C 1
ATOM 907 O O . THR A 1 108 ? -5.317 1.669 -1.449 1.00 95.38 108 THR A O 1
ATOM 910 N N . LEU A 1 109 ? -3.735 0.165 -1.980 1.00 95.12 109 LEU A N 1
ATOM 911 C CA . LEU A 1 109 ? -4.470 -0.436 -3.091 1.00 95.12 109 LEU A CA 1
ATOM 912 C C . LEU A 1 109 ? -5.781 -1.074 -2.612 1.00 95.12 109 LEU A C 1
ATOM 914 O O . LEU A 1 109 ? -6.838 -0.753 -3.152 1.00 95.12 109 LEU A O 1
ATOM 918 N N . TYR A 1 110 ? -5.735 -1.919 -1.582 1.00 97.06 110 TYR A N 1
ATOM 919 C CA . TYR A 1 110 ? -6.934 -2.563 -1.042 1.00 97.06 110 TYR A CA 1
ATOM 920 C C . TYR A 1 110 ? -7.949 -1.553 -0.493 1.00 97.06 110 TYR A C 1
ATOM 922 O O . TYR A 1 110 ? -9.137 -1.677 -0.788 1.00 97.06 110 TYR A O 1
ATOM 930 N N . LEU A 1 111 ? -7.505 -0.488 0.187 1.00 93.94 111 LEU A N 1
ATOM 931 C CA . LEU A 1 111 ? -8.391 0.609 0.602 1.00 93.94 111 LEU A CA 1
ATOM 932 C C . LEU A 1 111 ? -9.100 1.267 -0.591 1.00 93.94 111 LEU A C 1
ATOM 934 O O . LEU A 1 111 ? -10.290 1.563 -0.511 1.00 93.94 111 LEU A O 1
ATOM 938 N N . ARG A 1 112 ? -8.395 1.495 -1.711 1.00 91.75 112 ARG A N 1
ATOM 939 C CA . ARG A 1 112 ? -8.989 2.086 -2.928 1.00 91.75 112 ARG A CA 1
ATOM 940 C C . ARG A 1 112 ? -10.009 1.171 -3.595 1.00 91.75 112 ARG A C 1
ATOM 942 O O . ARG A 1 112 ? -10.928 1.682 -4.226 1.00 91.75 112 ARG A O 1
ATOM 949 N N . LEU A 1 113 ? -9.840 -0.141 -3.458 1.00 89.62 113 LEU A N 1
ATOM 950 C CA . LEU A 1 113 ? -10.759 -1.156 -3.972 1.00 89.62 113 LEU A CA 1
ATOM 951 C C . LEU A 1 113 ? -11.930 -1.449 -3.018 1.00 89.62 113 LEU A C 1
ATOM 953 O O . LEU A 1 113 ? -12.813 -2.222 -3.373 1.00 89.62 113 LEU A O 1
ATOM 957 N N . GLY A 1 114 ? -11.946 -0.854 -1.819 1.00 92.31 114 GLY A N 1
ATOM 958 C CA . GLY A 1 114 ? -12.938 -1.158 -0.785 1.00 92.31 114 GLY A CA 1
ATOM 959 C C . GLY A 1 114 ? -12.738 -2.524 -0.116 1.00 92.31 114 GLY A C 1
ATOM 960 O O . GLY A 1 114 ? -13.632 -3.013 0.567 1.00 92.31 114 GLY A O 1
ATOM 961 N N . GLU A 1 115 ? -11.574 -3.153 -0.287 1.00 95.81 115 GLU A N 1
ATOM 962 C CA . GLU A 1 115 ? -11.238 -4.458 0.292 1.00 95.81 115 GLU A CA 1
ATOM 963 C C . GLU A 1 115 ? -10.684 -4.296 1.718 1.00 95.81 115 GLU A C 1
ATOM 965 O O . GLU A 1 115 ? -9.545 -4.659 2.014 1.00 95.81 115 GLU A O 1
ATOM 970 N N . PHE A 1 116 ? -11.482 -3.704 2.610 1.00 95.56 116 PHE A N 1
ATOM 971 C CA . PHE A 1 116 ? -11.050 -3.319 3.959 1.00 95.56 116 PHE A CA 1
ATOM 972 C C . PHE A 1 116 ? -10.591 -4.507 4.817 1.00 95.56 116 PHE A C 1
ATOM 974 O O . PHE A 1 116 ? -9.594 -4.394 5.527 1.00 95.56 116 PHE A O 1
ATOM 981 N N . GLU A 1 117 ? -11.244 -5.666 4.699 1.00 97.88 117 GLU A N 1
ATOM 982 C CA . GLU A 1 117 ? -10.841 -6.867 5.448 1.00 97.88 117 GLU A CA 1
ATOM 983 C C . GLU A 1 117 ? -9.432 -7.337 5.077 1.00 97.88 117 GLU A C 1
ATOM 985 O O . GLU A 1 117 ? -8.643 -7.674 5.955 1.00 97.88 117 GLU A O 1
ATOM 990 N N . LYS A 1 118 ? -9.043 -7.247 3.798 1.00 96.94 118 LYS A N 1
ATOM 991 C CA . LYS A 1 118 ? -7.676 -7.598 3.378 1.00 96.94 118 LYS A CA 1
ATOM 992 C C . LYS A 1 118 ? -6.630 -6.647 3.953 1.00 96.94 118 LYS A C 1
ATOM 994 O O . LYS A 1 118 ? -5.485 -7.043 4.157 1.00 96.94 118 LYS A O 1
ATOM 999 N N . VAL A 1 119 ? -6.996 -5.389 4.205 1.00 97.25 119 VAL A N 1
ATOM 1000 C CA . VAL A 1 119 ? -6.113 -4.433 4.889 1.00 97.25 119 VAL A CA 1
ATOM 1001 C C . VAL A 1 119 ? -5.935 -4.836 6.350 1.00 97.25 119 VAL A C 1
ATOM 1003 O O . VAL A 1 119 ? -4.804 -4.838 6.831 1.00 97.25 119 VAL A O 1
ATOM 1006 N N . LYS A 1 120 ? -7.013 -5.239 7.037 1.00 97.25 120 LYS A N 1
ATOM 1007 C CA . LYS A 1 120 ? -6.937 -5.759 8.411 1.00 97.25 120 LYS A CA 1
ATOM 1008 C C . LYS A 1 120 ? -6.087 -7.020 8.492 1.00 97.25 120 LYS A C 1
ATOM 1010 O O . LYS A 1 120 ? -5.145 -7.045 9.275 1.00 97.25 120 LYS A O 1
ATOM 1015 N N . GLU A 1 121 ? -6.345 -8.013 7.642 1.00 97.12 121 GLU A N 1
ATOM 1016 C CA . GLU A 1 121 ? -5.535 -9.239 7.557 1.00 97.12 121 GLU A CA 1
ATOM 1017 C C . GLU A 1 121 ? -4.042 -8.929 7.384 1.00 97.12 121 GLU A C 1
ATOM 1019 O O . GLU A 1 121 ? -3.185 -9.592 7.968 1.00 97.12 121 GLU A O 1
ATOM 1024 N N . LEU A 1 122 ? -3.729 -7.901 6.590 1.00 95.94 122 LEU A N 1
ATOM 1025 C CA . LEU A 1 122 ? -2.360 -7.524 6.276 1.00 95.94 122 LEU A CA 1
ATOM 1026 C C . LEU A 1 122 ? -1.670 -6.716 7.380 1.00 95.94 122 LEU A C 1
ATOM 1028 O O . LEU A 1 122 ? -0.460 -6.863 7.528 1.00 95.94 122 LEU A O 1
ATOM 1032 N N . LEU A 1 123 ? -2.385 -5.844 8.099 1.00 96.00 123 LEU A N 1
ATOM 1033 C CA . LEU A 1 123 ? -1.789 -4.861 9.017 1.00 96.00 123 LEU A CA 1
ATOM 1034 C C . LEU A 1 123 ? -2.011 -5.167 10.500 1.00 96.00 123 LEU A C 1
ATOM 1036 O O . LEU A 1 123 ? -1.147 -4.836 11.311 1.00 96.00 123 LEU A O 1
ATOM 1040 N N . MET A 1 124 ? -3.114 -5.822 10.866 1.00 95.06 124 MET A N 1
ATOM 1041 C CA . MET A 1 124 ? -3.471 -6.080 12.265 1.00 95.06 124 MET A CA 1
ATOM 1042 C C . MET A 1 124 ? -2.366 -6.831 13.034 1.00 95.06 124 MET A C 1
ATOM 1044 O O . MET A 1 124 ? -1.950 -6.311 14.067 1.00 95.06 124 MET A O 1
ATOM 1048 N N . PRO A 1 125 ? -1.754 -7.923 12.516 1.00 93.56 125 PRO A N 1
ATOM 1049 C CA . PRO A 1 125 ? -0.685 -8.626 13.241 1.00 93.56 125 PRO A CA 1
ATOM 1050 C C . PRO A 1 125 ? 0.567 -7.773 13.499 1.00 93.56 125 PRO A C 1
ATOM 1052 O O . PRO A 1 125 ? 1.350 -8.057 14.402 1.00 93.56 125 PRO A O 1
ATOM 1055 N N . ILE A 1 126 ? 0.795 -6.738 12.685 1.00 92.00 126 ILE A N 1
ATOM 1056 C CA . ILE A 1 126 ? 1.948 -5.839 12.821 1.00 92.00 126 ILE A CA 1
ATOM 1057 C C . ILE A 1 126 ? 1.632 -4.709 13.790 1.00 92.00 126 ILE A C 1
ATOM 1059 O O . ILE A 1 126 ? 2.499 -4.343 14.579 1.00 92.00 126 ILE A O 1
ATOM 1063 N N . CYS A 1 127 ? 0.411 -4.169 13.732 1.00 90.25 127 CYS A N 1
ATOM 1064 C CA . CYS A 1 127 ? -0.071 -3.109 14.615 1.00 90.25 127 CYS A CA 1
ATOM 1065 C C . CYS A 1 127 ? -0.343 -3.591 16.042 1.00 90.25 127 CYS A C 1
ATOM 1067 O O . CYS A 1 127 ? -0.189 -2.803 16.970 1.00 90.25 127 CYS A O 1
ATOM 1069 N N . GLU A 1 128 ? -0.676 -4.868 16.230 1.00 87.62 128 GLU A N 1
ATOM 1070 C CA . GLU A 1 128 ? -0.679 -5.516 17.548 1.00 87.62 128 GLU A CA 1
ATOM 1071 C C . GLU A 1 128 ? 0.744 -5.648 18.122 1.00 87.62 128 GLU A C 1
ATOM 1073 O O . GLU A 1 128 ? 0.943 -5.689 19.337 1.00 87.62 128 GLU A O 1
ATOM 1078 N N . GLY A 1 129 ? 1.756 -5.680 17.251 1.00 75.75 129 GLY A N 1
ATOM 1079 C CA . GLY A 1 129 ? 3.160 -5.605 17.633 1.00 75.75 129 GLY A CA 1
ATOM 1080 C C . GLY A 1 129 ? 3.652 -4.165 17.828 1.00 75.75 129 GLY A C 1
ATOM 1081 O O . GLY A 1 129 ? 3.165 -3.213 17.227 1.00 75.75 129 GLY A O 1
ATOM 1082 N N . GLN A 1 130 ? 4.730 -3.987 18.596 1.00 72.19 130 GLN A N 1
ATOM 1083 C CA . GLN A 1 130 ? 5.392 -2.677 18.771 1.00 72.19 130 GLN A CA 1
ATOM 1084 C C . GLN A 1 130 ? 6.201 -2.211 17.537 1.00 72.19 130 GLN A C 1
ATOM 1086 O O . GLN A 1 130 ? 6.979 -1.263 17.623 1.00 72.19 130 GLN A O 1
ATOM 1091 N N . ALA A 1 131 ? 6.074 -2.888 16.391 1.00 78.94 131 ALA A N 1
ATOM 1092 C CA . ALA A 1 131 ? 6.903 -2.664 15.202 1.00 78.94 131 ALA A CA 1
ATOM 1093 C C . ALA A 1 131 ? 6.202 -1.873 14.080 1.00 78.94 131 ALA A C 1
ATOM 1095 O O . ALA A 1 131 ? 6.841 -1.574 13.060 1.00 78.94 131 ALA A O 1
ATOM 1096 N N . ALA A 1 132 ? 4.917 -1.542 14.244 1.00 85.56 132 ALA A N 1
ATOM 1097 C CA . ALA A 1 132 ? 4.155 -0.803 13.245 1.00 85.56 132 ALA A CA 1
ATOM 1098 C C . ALA A 1 132 ? 4.623 0.647 13.108 1.00 85.56 132 ALA A C 1
ATOM 1100 O O . ALA A 1 132 ? 4.894 1.349 14.082 1.00 85.56 132 ALA A O 1
ATOM 1101 N N . SER A 1 133 ? 4.700 1.106 11.865 1.00 87.00 133 SER A N 1
ATOM 1102 C CA . SER A 1 133 ? 4.870 2.521 11.563 1.00 87.00 133 SER A CA 1
ATOM 1103 C C . SER A 1 133 ? 3.559 3.290 11.728 1.00 87.00 133 SER A C 1
ATOM 1105 O O . SER A 1 133 ? 2.466 2.724 11.669 1.00 87.00 133 SER A O 1
ATOM 1107 N N . THR A 1 134 ? 3.673 4.615 11.847 1.00 86.75 134 THR A N 1
ATOM 1108 C CA . THR A 1 134 ? 2.511 5.511 11.862 1.00 86.75 134 THR A CA 1
ATOM 1109 C C . THR A 1 134 ? 1.628 5.329 10.629 1.00 86.75 134 THR A C 1
ATOM 1111 O O . THR A 1 134 ? 0.411 5.297 10.750 1.00 86.75 134 THR A O 1
ATOM 1114 N N . VAL A 1 135 ? 2.235 5.138 9.454 1.00 88.69 135 VAL A N 1
ATOM 1115 C CA . VAL A 1 135 ? 1.508 4.949 8.190 1.00 88.69 135 VAL A CA 1
ATOM 1116 C C . VAL A 1 135 ? 0.690 3.656 8.210 1.00 88.69 135 VAL A C 1
ATOM 1118 O O . VAL A 1 135 ? -0.465 3.654 7.803 1.00 88.69 135 VAL A O 1
ATOM 1121 N N . GLU A 1 136 ? 1.247 2.555 8.716 1.00 90.88 136 GLU A N 1
ATOM 1122 C CA . GLU A 1 136 ? 0.525 1.279 8.823 1.00 90.88 136 GLU A CA 1
ATOM 1123 C C . GLU A 1 136 ? -0.657 1.372 9.794 1.00 90.88 136 GLU A C 1
ATOM 1125 O O . GLU A 1 136 ? -1.749 0.904 9.482 1.00 90.88 136 GLU A O 1
ATOM 1130 N N . GLN A 1 137 ? -0.480 2.046 10.930 1.00 90.62 137 GLN A N 1
ATOM 1131 C CA . GLN A 1 137 ? -1.573 2.285 11.874 1.00 90.62 137 GLN A CA 1
ATOM 1132 C C . GLN A 1 137 ? -2.668 3.188 11.267 1.00 90.62 137 GLN A C 1
ATOM 1134 O O . GLN A 1 137 ? -3.853 2.905 11.435 1.00 90.62 137 GLN A O 1
ATOM 1139 N N . GLU A 1 138 ? -2.306 4.221 10.494 1.00 89.62 138 GLU A N 1
ATOM 1140 C CA . GLU A 1 138 ? -3.270 5.070 9.770 1.00 89.62 138 GLU A CA 1
ATOM 1141 C C . GLU A 1 138 ? -4.065 4.280 8.718 1.00 89.62 138 GLU A C 1
ATOM 1143 O O . GLU A 1 138 ? -5.278 4.459 8.582 1.00 89.62 138 GLU A O 1
ATOM 1148 N N . LEU A 1 139 ? -3.397 3.394 7.975 1.00 93.56 139 LEU A N 1
ATOM 1149 C CA . LEU A 1 139 ? -4.031 2.543 6.967 1.00 93.56 139 LEU A CA 1
ATOM 1150 C C . LEU A 1 139 ? -4.984 1.523 7.606 1.00 93.56 139 LEU A C 1
ATOM 1152 O O . LEU A 1 139 ? -6.078 1.306 7.081 1.00 93.56 139 LEU A O 1
ATOM 1156 N N . LEU A 1 140 ? -4.607 0.942 8.749 1.00 95.00 140 LEU A N 1
ATOM 1157 C CA . LEU A 1 140 ? -5.471 0.042 9.513 1.00 95.00 140 LEU A CA 1
ATOM 1158 C C . LEU A 1 140 ? -6.693 0.782 10.078 1.00 95.00 140 LEU A C 1
ATOM 1160 O O . LEU A 1 140 ? -7.818 0.308 9.934 1.00 95.00 140 LEU A O 1
ATOM 1164 N N . ALA A 1 141 ? -6.504 1.979 10.637 1.00 90.88 141 ALA A N 1
ATOM 1165 C CA . ALA A 1 141 ? -7.612 2.802 11.118 1.00 90.88 141 ALA A CA 1
ATOM 1166 C C . ALA A 1 141 ? -8.583 3.168 9.981 1.00 90.88 141 ALA A C 1
ATOM 1168 O O . ALA A 1 141 ? -9.800 3.106 10.154 1.00 90.88 141 ALA A O 1
ATOM 1169 N N . ALA A 1 142 ? -8.066 3.481 8.786 1.00 90.38 142 ALA A N 1
ATOM 1170 C CA . ALA A 1 142 ? -8.895 3.719 7.606 1.00 90.38 142 ALA A CA 1
ATOM 1171 C C . ALA A 1 142 ? -9.707 2.476 7.190 1.00 90.38 142 ALA A C 1
ATOM 1173 O O . ALA A 1 142 ? -10.851 2.621 6.756 1.00 90.38 142 ALA A O 1
ATOM 1174 N N . ALA A 1 143 ? -9.153 1.270 7.348 1.00 93.62 143 ALA A N 1
ATOM 1175 C CA . ALA A 1 143 ? -9.870 0.022 7.093 1.00 93.62 143 ALA A CA 1
ATOM 1176 C C . ALA A 1 143 ? -11.002 -0.209 8.104 1.00 93.62 143 ALA A C 1
ATOM 1178 O O . ALA A 1 143 ? -12.131 -0.463 7.691 1.00 93.62 143 ALA A O 1
ATOM 1179 N N . HIS A 1 144 ? -10.736 -0.024 9.402 1.00 92.88 144 HIS A N 1
ATOM 1180 C CA . HIS A 1 144 ? -11.763 -0.088 10.448 1.00 92.88 144 HIS A CA 1
ATOM 1181 C C . HIS A 1 144 ? -12.901 0.910 10.196 1.00 92.88 144 HIS A C 1
ATOM 1183 O O . HIS A 1 144 ? -14.073 0.550 10.255 1.00 92.88 144 HIS A O 1
ATOM 1189 N N . MET A 1 145 ? -12.581 2.150 9.805 1.00 89.25 145 MET A N 1
ATOM 1190 C CA . MET A 1 145 ? -13.604 3.126 9.411 1.00 89.25 145 MET A CA 1
ATOM 1191 C C . MET A 1 145 ? -14.445 2.660 8.213 1.00 89.25 145 MET A C 1
ATOM 1193 O O . MET A 1 145 ? -15.645 2.932 8.174 1.00 89.25 145 MET A O 1
ATOM 1197 N N . GLY A 1 146 ? -13.826 1.993 7.233 1.00 83.88 146 GLY A N 1
ATOM 1198 C CA . GLY A 1 146 ? -14.509 1.427 6.067 1.00 83.88 146 GLY A CA 1
ATOM 1199 C C . GLY A 1 146 ? -15.481 0.295 6.412 1.00 83.88 146 GLY A C 1
ATOM 1200 O O . GLY A 1 146 ? -16.483 0.135 5.720 1.00 83.88 146 GLY A O 1
ATOM 1201 N N . LEU A 1 147 ? -15.214 -0.431 7.500 1.00 91.50 147 LEU A N 1
ATOM 1202 C CA . LEU A 1 147 ? -16.048 -1.509 8.046 1.00 91.50 147 LEU A CA 1
ATOM 1203 C C . LEU A 1 147 ? -17.029 -1.042 9.130 1.00 91.50 147 LEU A C 1
ATOM 1205 O O . LEU A 1 147 ? -17.703 -1.865 9.737 1.00 91.50 147 LEU A O 1
ATOM 1209 N N . GLU A 1 148 ? -17.108 0.266 9.383 1.00 91.94 148 GLU A N 1
ATOM 1210 C CA . GLU A 1 148 ? -17.932 0.855 10.451 1.00 91.94 148 GLU A CA 1
ATOM 1211 C C . GLU A 1 148 ? -17.510 0.440 11.880 1.00 91.94 148 GLU A C 1
ATOM 1213 O O . GLU A 1 148 ? -18.233 0.647 12.854 1.00 91.94 148 GLU A O 1
ATOM 1218 N N . GLU A 1 149 ? -16.279 -0.053 12.031 1.00 91.56 149 GLU A N 1
ATOM 1219 C CA . GLU A 1 149 ? -15.618 -0.414 13.291 1.00 91.56 149 GLU A CA 1
ATOM 1220 C C . GLU A 1 149 ? -14.981 0.834 13.937 1.00 91.56 149 GLU A C 1
ATOM 1222 O O . GLU A 1 149 ? -13.765 0.967 14.084 1.00 91.56 149 GLU A O 1
ATOM 1227 N N . TYR A 1 150 ? -15.809 1.834 14.251 1.00 88.69 150 TYR A N 1
ATOM 1228 C CA . TYR A 1 150 ? -15.325 3.165 14.643 1.00 88.69 150 TYR A CA 1
ATOM 1229 C C . TYR A 1 150 ? -14.574 3.198 15.978 1.00 88.69 150 TYR A C 1
ATOM 1231 O O . TYR A 1 150 ? -13.711 4.054 16.157 1.00 88.69 150 TYR A O 1
ATOM 1239 N N . GLU A 1 151 ? -14.898 2.295 16.903 1.00 87.81 151 GLU A N 1
ATOM 1240 C CA . GLU A 1 151 ? -14.235 2.207 18.210 1.00 87.81 151 GLU A CA 1
ATOM 1241 C C . GLU A 1 151 ? -12.786 1.733 18.036 1.00 87.81 151 GLU A C 1
ATOM 1243 O O . GLU A 1 151 ? -11.862 2.398 18.490 1.00 87.81 151 GLU A O 1
ATOM 1248 N N . GLN A 1 152 ? -12.572 0.690 17.233 1.00 90.75 152 GLN A N 1
ATOM 1249 C CA . GLN A 1 152 ? -11.245 0.173 16.894 1.00 90.75 152 GLN A CA 1
ATOM 1250 C C . GLN A 1 152 ? -10.414 1.205 16.122 1.00 90.75 152 GLN A C 1
ATOM 1252 O O . GLN A 1 152 ? -9.215 1.360 16.358 1.00 90.75 152 GLN A O 1
ATOM 1257 N N . ALA A 1 153 ? -11.051 1.951 15.212 1.00 86.44 153 ALA A N 1
ATOM 1258 C CA . ALA A 1 153 ? -10.393 3.063 14.537 1.00 86.44 153 ALA A CA 1
ATOM 1259 C C . ALA A 1 153 ? -9.951 4.148 15.536 1.00 86.44 153 ALA A C 1
ATOM 1261 O O . ALA A 1 153 ? -8.842 4.663 15.413 1.00 86.44 153 ALA A O 1
ATOM 1262 N N . ALA A 1 154 ? -10.794 4.494 16.518 1.00 82.75 154 ALA A N 1
ATOM 1263 C CA . ALA A 1 154 ? -10.479 5.492 17.540 1.00 82.75 154 ALA A CA 1
ATOM 1264 C C . ALA A 1 154 ? -9.328 5.049 18.456 1.00 82.75 154 ALA A C 1
ATOM 1266 O O . ALA A 1 154 ? -8.416 5.842 18.679 1.00 82.75 154 ALA A O 1
ATOM 1267 N N . ASP A 1 155 ? -9.309 3.786 18.889 1.00 86.06 155 ASP A N 1
ATOM 1268 C CA . ASP A 1 155 ? -8.242 3.230 19.734 1.00 86.06 155 ASP A CA 1
ATOM 1269 C C . ASP A 1 155 ? -6.863 3.340 19.065 1.00 86.06 155 ASP A C 1
ATOM 1271 O O . ASP A 1 155 ? -5.875 3.736 19.693 1.00 86.06 155 ASP A O 1
ATOM 1275 N N . LEU A 1 156 ? -6.797 3.058 17.757 1.00 83.38 156 LEU A N 1
ATOM 1276 C CA . LEU A 1 156 ? -5.577 3.245 16.967 1.00 83.38 156 LEU A CA 1
ATOM 1277 C C . LEU A 1 156 ? -5.144 4.712 16.931 1.00 83.38 156 LEU A C 1
ATOM 1279 O O . LEU A 1 156 ? -3.945 4.996 16.958 1.00 83.38 156 LEU A O 1
ATOM 1283 N N . PHE A 1 157 ? -6.096 5.649 16.906 1.00 73.50 157 PHE A N 1
ATOM 1284 C CA . PHE A 1 157 ? -5.771 7.068 16.916 1.00 73.50 157 PHE A CA 1
ATOM 1285 C C . PHE A 1 157 ? -5.324 7.586 18.291 1.00 73.50 157 PHE A C 1
ATOM 1287 O O . PHE A 1 157 ? -4.404 8.403 18.363 1.00 73.50 157 PHE A O 1
ATOM 1294 N N . ASP A 1 158 ? -5.914 7.097 19.380 1.00 69.31 158 ASP A N 1
ATOM 1295 C CA . ASP A 1 158 ? -5.559 7.494 20.749 1.00 69.31 158 ASP A CA 1
ATOM 1296 C C . ASP A 1 158 ? -4.166 6.976 21.159 1.00 69.31 158 ASP A C 1
ATOM 1298 O O . ASP A 1 158 ? -3.431 7.618 21.927 1.00 69.31 158 ASP A O 1
ATOM 1302 N N . HIS A 1 159 ? -3.728 5.860 20.570 1.00 64.06 159 HIS A N 1
ATOM 1303 C CA . HIS A 1 159 ? -2.353 5.383 20.710 1.00 64.06 159 HIS A CA 1
ATOM 1304 C C . HIS A 1 159 ? -1.320 6.358 20.104 1.00 64.06 159 HIS A C 1
ATOM 1306 O O . HIS A 1 159 ? -0.226 6.532 20.656 1.00 64.06 159 HIS A O 1
ATOM 1312 N N . PHE A 1 160 ? -1.663 7.084 19.030 1.00 61.81 160 PHE A N 1
ATOM 1313 C CA . PHE A 1 160 ? -0.790 8.132 18.479 1.00 61.81 160 PHE A CA 1
ATOM 1314 C C . PHE A 1 160 ? -0.632 9.336 19.414 1.00 61.81 160 PHE A C 1
ATOM 1316 O O . PHE A 1 160 ? 0.436 9.962 19.446 1.00 61.81 160 PHE A O 1
ATOM 1323 N N . GLU A 1 161 ? -1.681 9.668 20.172 1.00 52.88 161 GLU A N 1
ATOM 1324 C CA . GLU A 1 161 ? -1.668 10.803 21.094 1.00 52.88 161 GLU A CA 1
ATOM 1325 C C . GLU A 1 161 ? -0.798 10.545 22.316 1.00 52.88 1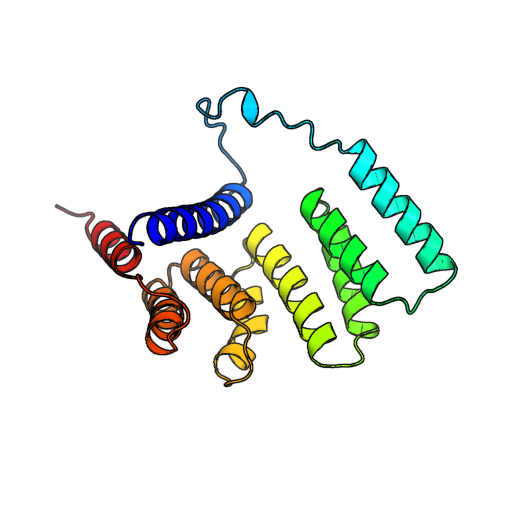61 GLU A C 1
ATOM 1327 O O . GLU A 1 161 ? 0.043 11.371 22.684 1.00 52.88 161 GLU A O 1
ATOM 1332 N N . SER A 1 162 ? -0.986 9.377 22.926 1.00 53.28 162 SER A N 1
ATOM 1333 C CA . SER A 1 162 ? -0.274 8.954 24.133 1.00 53.28 162 SER A CA 1
ATOM 1334 C C . SER A 1 162 ? 1.224 8.735 23.892 1.00 53.28 162 SER A C 1
ATOM 1336 O O . SER A 1 162 ? 2.032 8.974 24.789 1.00 53.28 162 SER A O 1
ATOM 1338 N N . SER A 1 163 ? 1.613 8.399 22.658 1.00 52.69 163 SER A N 1
ATOM 1339 C CA . SER A 1 163 ? 3.011 8.258 22.223 1.00 52.69 163 SER A CA 1
ATOM 1340 C C . SER A 1 163 ? 3.752 9.597 22.044 1.00 52.69 163 SER A C 1
ATOM 1342 O O . SER A 1 163 ? 4.937 9.613 21.712 1.00 52.69 163 SER A O 1
ATOM 1344 N N . GLY A 1 164 ? 3.077 10.739 22.233 1.00 43.97 164 GLY A N 1
ATOM 1345 C CA . GLY A 1 164 ? 3.670 12.076 22.111 1.00 43.97 164 GLY A CA 1
ATOM 1346 C C . GLY A 1 164 ? 3.939 12.537 20.671 1.00 43.97 164 GLY A C 1
ATOM 1347 O O . GLY A 1 164 ? 4.565 13.582 20.478 1.00 43.97 164 GLY A O 1
ATOM 1348 N N . ILE A 1 165 ? 3.461 11.796 19.661 1.00 49.28 165 ILE A N 1
ATOM 1349 C CA . ILE A 1 165 ? 3.686 12.088 18.233 1.00 49.28 165 ILE A CA 1
ATOM 1350 C C . ILE A 1 165 ? 2.506 12.848 17.596 1.00 49.28 165 ILE A C 1
ATOM 1352 O O . ILE A 1 165 ? 2.710 13.552 16.608 1.00 49.28 165 ILE A O 1
ATOM 1356 N N . GLY A 1 166 ? 1.301 12.853 18.179 1.00 38.12 166 GLY A N 1
ATOM 1357 C CA . GLY A 1 166 ? 0.199 13.635 17.609 1.00 38.12 166 GLY A CA 1
ATOM 1358 C C . GLY A 1 166 ? -0.890 14.003 18.600 1.00 38.12 166 GLY A C 1
ATOM 1359 O O . GLY A 1 166 ? -1.704 13.174 1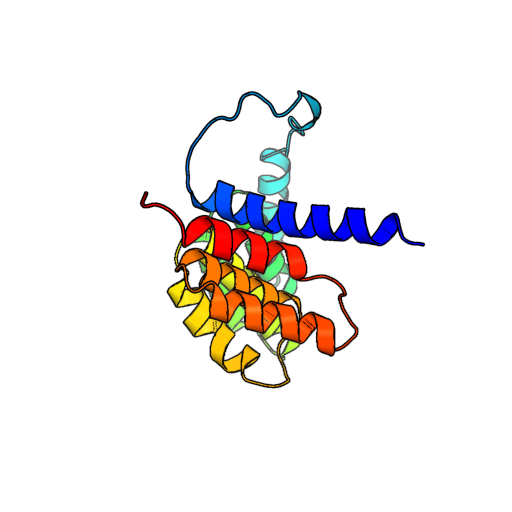8.950 1.00 38.12 166 GLY A O 1
ATOM 1360 N N . GLY A 1 167 ? -0.970 15.269 19.008 1.00 39.62 167 GLY A N 1
ATOM 1361 C CA . GLY A 1 167 ? -2.149 15.756 19.720 1.00 39.62 167 GLY A CA 1
ATOM 1362 C C . GLY A 1 167 ? -3.346 15.989 18.785 1.00 39.62 167 GLY A C 1
ATOM 1363 O O . GLY A 1 167 ? -3.221 16.756 17.827 1.00 39.62 167 GLY A O 1
ATOM 1364 N N . ARG A 1 168 ? -4.512 15.488 19.213 1.00 52.66 168 ARG A N 1
ATOM 1365 C CA . ARG A 1 168 ? -5.937 15.837 18.973 1.00 52.66 168 ARG A CA 1
ATOM 1366 C C . ARG A 1 168 ? -6.793 14.813 18.179 1.00 52.66 168 ARG A C 1
ATOM 1368 O O . ARG A 1 168 ? -6.995 15.002 16.981 1.00 52.66 168 ARG A O 1
ATOM 1375 N N . THR A 1 169 ? -7.464 13.890 18.885 1.00 48.03 169 THR A N 1
ATOM 1376 C CA . THR A 1 169 ? -8.492 12.920 18.430 1.00 48.03 169 THR A CA 1
ATOM 1377 C C . THR A 1 169 ? -9.930 13.259 18.827 1.00 48.03 169 THR A C 1
ATOM 1379 O O . THR A 1 169 ? -10.859 12.631 18.320 1.00 48.03 169 THR A O 1
ATOM 1382 N N . ARG A 1 170 ? -10.174 14.312 19.623 1.00 47.00 170 ARG A N 1
ATOM 1383 C CA . ARG A 1 170 ? -11.547 14.758 19.980 1.00 47.00 170 ARG A CA 1
ATOM 1384 C C . ARG A 1 170 ? -12.572 14.797 18.823 1.00 47.00 170 ARG A C 1
ATOM 1386 O O . ARG A 1 170 ? -13.712 14.413 19.050 1.00 47.00 170 ARG A O 1
ATOM 1393 N N . PRO A 1 171 ? -12.223 15.193 17.584 1.00 51.03 171 PRO A N 1
ATOM 1394 C CA . PRO A 1 171 ? -13.226 15.353 16.532 1.00 51.03 171 PRO A CA 1
ATOM 1395 C C . PRO A 1 171 ? -13.799 14.058 15.917 1.00 51.03 171 PRO A C 1
ATOM 1397 O O . PRO A 1 171 ? -14.755 14.159 15.148 1.00 51.03 171 PRO A O 1
ATOM 1400 N N . ILE A 1 172 ? -13.194 12.876 16.126 1.00 49.62 172 ILE A N 1
ATOM 1401 C CA . ILE A 1 172 ? -13.665 11.603 15.527 1.00 49.62 172 ILE A CA 1
ATOM 1402 C C . ILE A 1 172 ? -14.714 10.936 16.421 1.00 49.62 172 ILE A C 1
ATOM 1404 O O . ILE A 1 172 ? -15.750 10.511 15.912 1.00 49.62 172 ILE A O 1
ATOM 1408 N N . LEU A 1 173 ? -14.496 10.940 17.739 1.00 49.28 173 LEU A N 1
ATOM 1409 C CA . LEU A 1 173 ? -15.484 10.477 18.719 1.00 49.28 173 LEU A CA 1
ATOM 1410 C C . LEU A 1 173 ? -16.781 11.298 18.625 1.00 49.28 173 LEU A C 1
ATOM 1412 O O . LEU A 1 173 ? -17.858 10.721 18.517 1.00 49.28 173 LEU A O 1
ATOM 1416 N N . GLU A 1 174 ? -16.675 12.627 18.489 1.00 52.94 174 GLU A N 1
ATOM 1417 C CA . GLU A 1 174 ? -17.833 13.511 18.265 1.00 52.94 174 GLU A CA 1
ATOM 1418 C C . GLU A 1 174 ? -18.612 13.171 16.972 1.00 52.94 174 GLU A C 1
ATOM 1420 O O . GLU A 1 174 ? -19.832 13.322 16.920 1.00 52.94 174 GLU A O 1
ATOM 1425 N N . TYR A 1 175 ? -17.939 12.688 15.918 1.00 51.34 175 TYR A N 1
ATOM 1426 C CA . TYR A 1 175 ? -18.594 12.270 14.668 1.00 51.34 175 TYR A CA 1
ATOM 1427 C C . TYR A 1 175 ? -19.271 10.894 14.794 1.00 51.34 175 TYR A C 1
ATOM 1429 O O . TYR A 1 175 ? -20.368 10.695 14.265 1.00 51.34 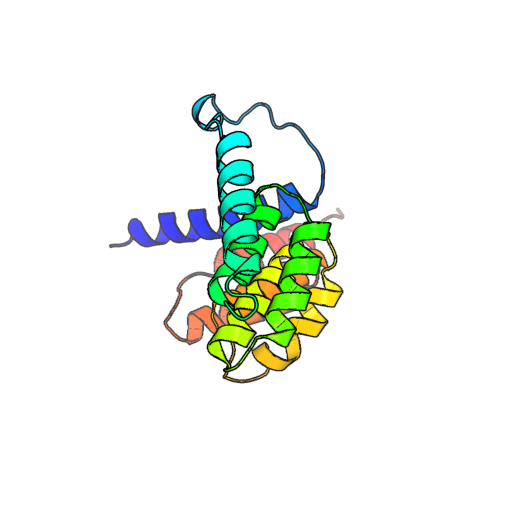175 TYR A O 1
ATOM 1437 N N . ALA A 1 176 ? -18.650 9.951 15.510 1.00 52.38 176 ALA A N 1
ATOM 1438 C CA . ALA A 1 176 ? -19.224 8.632 15.782 1.00 52.38 176 ALA A CA 1
ATOM 1439 C C . ALA A 1 176 ? -20.481 8.729 16.669 1.00 52.38 176 ALA A C 1
ATOM 1441 O O . ALA A 1 176 ? -21.482 8.061 16.403 1.00 52.38 176 ALA A O 1
ATOM 1442 N N . GLU A 1 177 ? -20.478 9.622 17.663 1.00 53.94 177 GLU A N 1
ATOM 1443 C CA . GLU A 1 177 ? -21.638 9.900 18.523 1.00 53.94 177 GLU A CA 1
ATOM 1444 C C . GLU A 1 177 ? -22.820 10.507 17.745 1.00 53.94 177 GLU A C 1
ATOM 1446 O O . GLU A 1 177 ? -23.970 10.106 17.939 1.00 53.94 177 GLU A O 1
ATOM 1451 N N . GLN A 1 178 ? -22.552 11.410 16.795 1.00 53.06 178 GLN A N 1
ATOM 1452 C CA . GLN A 1 178 ? -23.584 11.986 15.921 1.00 53.06 178 GLN A CA 1
ATOM 1453 C C . GLN A 1 178 ? -24.213 10.953 14.974 1.00 53.06 178 GLN A C 1
ATOM 1455 O O . GLN A 1 178 ? -25.391 11.059 14.636 1.00 53.06 178 GLN A O 1
ATOM 1460 N N . LYS A 1 179 ? -23.454 9.935 14.551 1.00 52.78 179 LYS A N 1
ATOM 1461 C CA . LYS A 1 179 ? -23.935 8.855 13.673 1.00 52.78 179 LYS A CA 1
ATOM 1462 C C . LYS A 1 179 ? -24.708 7.758 14.412 1.00 52.78 179 LYS A C 1
ATOM 1464 O O . LYS A 1 179 ? -25.587 7.160 13.800 1.00 52.78 179 LYS A O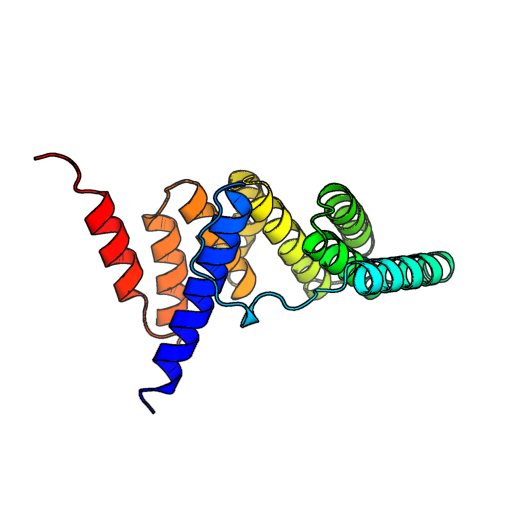 1
ATOM 1469 N N . LYS A 1 180 ? -24.443 7.531 15.707 1.00 46.75 180 LYS A N 1
ATOM 1470 C CA . LYS A 1 180 ? -25.223 6.615 16.569 1.00 46.75 180 LYS A CA 1
ATOM 1471 C C . LYS A 1 180 ? -26.625 7.153 16.925 1.00 46.75 180 LYS A C 1
ATOM 1473 O O . LYS A 1 180 ? -27.417 6.411 17.494 1.00 46.75 180 LYS A O 1
ATOM 1478 N N . SER A 1 181 ? -26.958 8.395 16.553 1.00 45.72 181 SER A N 1
ATOM 1479 C CA . SER A 1 181 ? -28.255 9.024 16.850 1.00 45.72 181 SER A CA 1
ATOM 1480 C C . SER A 1 181 ? -29.122 9.315 15.605 1.00 45.72 181 SER A C 1
ATOM 1482 O O . SER A 1 181 ? -29.311 10.485 15.268 1.00 45.72 181 SER A O 1
ATOM 1484 N N . PRO A 1 182 ? -29.710 8.311 14.922 1.00 49.06 182 PRO A N 1
ATOM 1485 C CA . PRO A 1 182 ? -30.836 8.553 14.030 1.00 49.06 182 PRO A CA 1
ATOM 1486 C C . PRO A 1 182 ? -32.050 7.711 14.448 1.00 49.06 182 PRO A C 1
ATOM 1488 O O . PRO A 1 182 ? -32.308 6.667 13.860 1.00 49.06 182 PRO A O 1
ATOM 1491 N N . SER A 1 183 ? -32.799 8.173 15.451 1.00 43.53 183 SER A N 1
ATOM 1492 C CA . SER A 1 183 ? -34.217 7.816 15.649 1.00 43.53 183 SER A CA 1
ATOM 1493 C C . SER A 1 183 ? -34.793 8.599 16.831 1.00 43.53 183 SER A C 1
ATOM 1495 O O . SER A 1 183 ? -34.739 8.149 17.977 1.00 43.53 183 SER A O 1
ATOM 1497 N N . GLY A 1 184 ? -35.297 9.795 16.528 1.00 39.62 184 GLY A N 1
ATOM 1498 C CA . GLY A 1 184 ? -36.531 10.280 17.143 1.00 39.62 184 GLY A CA 1
ATOM 1499 C C . GLY A 1 184 ? -37.712 9.782 16.322 1.00 39.62 184 GLY A C 1
ATOM 1500 O O . GLY A 1 184 ? -37.503 9.561 15.105 1.00 39.62 184 GLY A O 1
#

Secondary structure (DSSP, 8-state):
-HHHHHHHHHHHHHHHHHHHHHHT-----TTS-GGG-----HHHHHHHHHHHHHHHHH-TT-HHHHHHHHHHHHHTT-HHHHHHHHHHHHHH--SHHHHHHHHHHHHHHHHHTT-HHHHHHHHHHHHTTTT--HHHHHHHHHHHHHTT-HHHHHHHHHHHHHTTS----HHHHHHHHHHT----

pLDDT: mean 74.22, std 22.06, range [32.41, 97.88]

Radius of gyration: 18.49 Å; chains: 1; bounding box: 55×40×45 Å

Foldseek 3Di:
DVVVQVVVVVVLVVVLVCLQVLLVPDDDDPPPPPVVPPCPPLVVLVVLLVVLVVVCVVVVLPLVSLLVNLVSCVVVVVLVSNVVSLVSSVVNDDDPVSVLSSLLSVLSSCSSNLVLVVLCVSQVVVLVDPNDDPSSLSSNLSSCVSVVVLVSSLVSVVVCVVVVNHDDPVVSVVVNVVVVDDDD

Sequence (184 aa):
MKRRVSLLLCDLRYRIMRLLVSAKGEQKSSYLSEREKTDFNENTLSQEIRWLEEQLKRTPYWFQGVVKIAHLRLTARDFRGCYDACQVAKLLEMNEKERRLTREVLSTLYLRLGEFEKVKELLMPICEGQAASTVEQELLAAAHMGLEEYEQAADLFDHFESSGIGGRTRPILEYAEQKKSPSG